Protein AF-A0A661P277-F1 (afdb_monomer)

Sequence (317 aa):
MKRLSHQRLVGAAVIGLVLGGLGLQNLLARQGYEMALAAGLLCPSVAALVTAGELGRRALGGLAMLRRALETGVALALVAYGVAFSHGLFAGFCDLRAGTVLFVLGPGVGTVLGSVWGTVAAELPPQLGMQRSRKRSAVSVLVAVGGPLGSILVNLALIYGSPVIFAYDPFAGYFSGALYDTVLTTEGMWSYRAASAATLLSCWVAAWHLERNGEGRLRFVSRRRPGVLACGALAAAASIGTVALGDRLGHWQTASSIAAELGGETIVGSCQVRHDRRIPQEDVRRFAADCAAHVATIRQWLGRGSDEPVMVYLFHN

pLDDT: mean 92.05, std 8.06, range [49.44, 98.62]

Mean predicted aligned error: 5.31 Å

Solvent-accessible surface area (backbone atoms only — not comparable to full-atom values): 16198 Å² total; per-residue (Å²): 133,84,80,77,53,70,50,57,52,52,42,43,48,50,47,46,52,51,55,50,56,48,30,69,38,80,80,31,14,29,36,36,69,60,36,25,36,54,41,6,69,45,43,10,31,45,26,2,42,34,30,17,60,57,46,62,75,50,98,60,37,31,46,61,45,48,54,51,14,46,56,48,4,50,53,47,25,51,48,49,48,51,48,45,50,51,30,15,71,76,65,40,60,90,44,62,66,61,26,48,51,49,26,46,66,12,18,30,49,1,8,27,50,21,4,48,47,1,53,52,18,35,47,50,38,58,72,72,69,46,60,101,44,73,66,36,56,52,52,26,48,51,47,14,38,44,53,48,52,45,53,51,52,51,52,48,50,44,40,77,72,38,82,23,60,41,39,64,41,82,27,34,16,70,45,68,51,42,94,78,68,84,81,83,76,65,70,47,53,53,61,55,46,52,29,52,49,23,42,50,48,18,51,47,42,53,21,66,28,26,39,56,48,96,87,72,43,80,40,84,49,88,81,88,52,66,70,54,55,51,52,20,49,51,22,40,50,49,26,53,48,48,64,77,42,13,59,85,64,58,43,33,60,40,61,64,58,50,43,59,70,26,66,29,77,50,76,30,91,51,18,37,33,32,23,32,72,87,56,57,69,67,58,54,50,51,51,25,46,52,48,24,50,50,52,51,53,51,31,64,72,64,76,63,67,76,90,71,61,47,78,43,83,47,79,82,131

Foldseek 3Di:
DPDDDPLLVVLLCVLLVVLLVVLVPLVQLELDDVSLLVLLLPQLLSLLLSLLVVVLVDLDALLVSLVVLQVSLQSSLVSNVVNSVVSCVVNPYPDPVNSVLQNCLFQSQLSSVLSNQSSCLNAVCVVVVHDPDPVSSVSSSCSSNCVSVVQVVVQVCQLVVFVKQWAATSRSGIDGSDPPDPDDDCPLSVLLVLLSVLVSLLSNLQSVQWGADPSSHTDGHDPVDVVSVVSSVVSVCSNVVCVVCVCVSVNIHGPVSLLVQLVDWDADQLAIERGRPPDPPVVVVVVNPVVNVVLVVVCVVVVHDDSHRDYHYYYDD

Nearest PDB structures (foldseek):
  5z62-assembly1_C  TM=2.962E-01  e=4.138E+00  Homo sapiens

Secondary structure (DSSP, 8-state):
-PPPPHHHHHHHHHHHHHHHHHTTSTTTSSSSHHHHHHHHHHHHHHHHHHHHHHHTTS---HHHHHHHHHHHHHHHHHHHHHHHHHHHHHH--S-HHHHHHHHIIIIIHHHHHHHHHHHHHHHHHHHTT--SSHHHHHHHHHHHHHHHHHHHHHHHHHHHHS--SEEEETTTEEEESSTT------HHHHHHHHHHHHHHHHHHHHHHTEEE-TTS-EEE---S-HHHHHHHHHHHHHHHHHHHTTTTTTSS--HHHHHHHHEEEEEETTEEEEEETTS-HHHHHHHHHHHHHHHHHHHHHHS---SSPEEEEE---

Radius of gyration: 23.61 Å; Cα contacts (8 Å, |Δi|>4): 495; chains: 1; bounding box: 55×44×71 Å

Structure (mmCIF, N/CA/C/O backbone):
data_AF-A0A661P277-F1
#
_entry.id   AF-A0A661P277-F1
#
loop_
_atom_site.group_PDB
_atom_site.id
_atom_site.type_symbol
_atom_site.label_atom_id
_atom_site.label_alt_id
_atom_site.label_comp_id
_atom_site.label_asym_id
_atom_site.label_entity_id
_atom_site.label_seq_id
_atom_site.pdbx_PDB_ins_code
_atom_site.Cartn_x
_atom_site.Cartn_y
_atom_site.Cartn_z
_atom_site.occupancy
_atom_site.B_iso_or_equiv
_atom_site.auth_seq_id
_atom_site.auth_comp_id
_atom_site.auth_asym_id
_atom_site.auth_atom_id
_atom_site.pdbx_PDB_model_num
ATOM 1 N N . MET A 1 1 ? -22.108 -19.357 15.588 1.00 49.44 1 MET A N 1
ATOM 2 C CA . MET A 1 1 ? -21.570 -18.404 14.584 1.00 49.44 1 MET A CA 1
ATOM 3 C C . MET A 1 1 ? -21.888 -16.974 15.025 1.00 49.44 1 MET A C 1
ATOM 5 O O . MET A 1 1 ? -23.058 -16.666 15.212 1.00 49.44 1 MET A O 1
ATOM 9 N N . LYS A 1 2 ? -20.893 -16.105 15.269 1.00 69.38 2 LYS A N 1
ATOM 10 C CA . LYS A 1 2 ? -21.149 -14.684 15.599 1.00 69.38 2 LYS A CA 1
ATOM 11 C C . LYS A 1 2 ? -21.659 -13.970 14.340 1.00 69.38 2 LYS A C 1
ATOM 13 O O . LYS A 1 2 ? -20.999 -14.057 13.310 1.00 69.38 2 LYS A O 1
ATOM 18 N N . ARG A 1 3 ? -22.806 -13.276 14.407 1.00 75.44 3 ARG A N 1
ATOM 19 C CA . ARG A 1 3 ? -23.331 -12.491 13.271 1.00 75.44 3 ARG A CA 1
ATOM 20 C C . ARG A 1 3 ? -22.276 -11.478 12.807 1.00 75.44 3 ARG A C 1
ATOM 22 O O . ARG A 1 3 ? -21.731 -10.733 13.626 1.00 75.44 3 ARG A O 1
ATOM 29 N N . LEU A 1 4 ? -21.993 -11.460 11.504 1.00 79.62 4 LEU A N 1
ATOM 30 C CA . LEU A 1 4 ? -21.179 -10.422 10.869 1.00 79.62 4 LEU A CA 1
ATOM 31 C C . LEU A 1 4 ? -21.798 -9.048 11.160 1.00 79.62 4 LEU A C 1
ATOM 33 O O . LEU A 1 4 ? -23.021 -8.897 11.165 1.00 79.62 4 LEU A O 1
ATOM 37 N N . SER A 1 5 ? -20.961 -8.043 11.435 1.00 89.69 5 SER A N 1
ATOM 38 C CA . SER A 1 5 ? -21.462 -6.678 11.595 1.00 89.69 5 SER A CA 1
ATOM 39 C C . SER A 1 5 ? -22.048 -6.210 10.261 1.00 89.69 5 SER A C 1
ATOM 41 O O . SER A 1 5 ? -21.505 -6.509 9.199 1.00 89.69 5 SER A O 1
ATOM 43 N N . HIS A 1 6 ? -23.142 -5.446 10.307 1.00 93.75 6 HIS A N 1
ATOM 44 C CA . HIS A 1 6 ? -23.767 -4.894 9.101 1.00 93.75 6 HIS A CA 1
ATOM 45 C C . HIS A 1 6 ? -22.760 -4.120 8.227 1.00 93.75 6 HIS A C 1
ATOM 47 O O . HIS A 1 6 ? -22.781 -4.245 7.012 1.00 93.75 6 HIS A O 1
ATOM 53 N N . GLN A 1 7 ? -21.807 -3.407 8.842 1.00 93.88 7 GLN A N 1
ATOM 54 C CA . GLN A 1 7 ? -20.734 -2.699 8.129 1.00 93.88 7 GLN A CA 1
ATOM 55 C C . GLN A 1 7 ? -19.819 -3.645 7.337 1.00 93.88 7 GLN A C 1
ATOM 57 O O . GLN A 1 7 ? -19.487 -3.351 6.195 1.00 93.88 7 GLN A O 1
ATOM 62 N N . ARG A 1 8 ? -19.444 -4.801 7.905 1.00 95.62 8 ARG A N 1
ATOM 63 C CA . ARG A 1 8 ? -18.640 -5.809 7.195 1.00 95.62 8 ARG A CA 1
ATOM 64 C C . ARG A 1 8 ? -19.400 -6.425 6.030 1.00 95.62 8 ARG A C 1
ATOM 66 O O . ARG A 1 8 ? -18.797 -6.648 4.992 1.00 95.62 8 ARG A O 1
ATOM 73 N N . LEU A 1 9 ? -20.702 -6.670 6.193 1.00 96.62 9 LEU A N 1
ATOM 74 C CA . LEU A 1 9 ? -21.549 -7.168 5.106 1.00 96.62 9 LEU A CA 1
ATOM 75 C C . LEU A 1 9 ? -21.632 -6.158 3.960 1.00 96.62 9 LEU A C 1
ATOM 77 O O . LEU A 1 9 ? -21.440 -6.540 2.814 1.00 96.62 9 LEU A O 1
ATOM 81 N N . VAL A 1 10 ? -21.844 -4.875 4.270 1.00 97.00 10 VAL A N 1
ATOM 82 C CA . VAL A 1 10 ? -21.845 -3.803 3.263 1.00 97.00 10 VAL A CA 1
ATOM 83 C C . VAL A 1 10 ? -20.486 -3.711 2.566 1.00 97.00 10 VAL A C 1
ATOM 85 O O . VAL A 1 10 ? -20.439 -3.700 1.344 1.00 97.00 10 VAL A O 1
ATOM 88 N N . GLY A 1 11 ? -19.379 -3.713 3.315 1.00 97.62 11 GLY A N 1
ATOM 89 C CA . GLY A 1 11 ? -18.034 -3.691 2.734 1.00 97.62 11 GLY A CA 1
ATOM 90 C C . GLY A 1 11 ? -17.743 -4.891 1.832 1.00 97.62 11 GLY A C 1
ATOM 91 O O . GLY A 1 11 ? -17.247 -4.717 0.724 1.00 97.62 11 GLY A O 1
ATOM 92 N N . ALA A 1 12 ? -18.097 -6.099 2.278 1.00 98.19 12 ALA A N 1
ATOM 93 C CA . ALA A 1 12 ? -17.953 -7.320 1.492 1.00 98.19 12 ALA A CA 1
ATOM 94 C C . ALA A 1 12 ? -18.814 -7.287 0.222 1.00 98.19 12 ALA A C 1
ATOM 96 O O . ALA A 1 12 ? -18.340 -7.689 -0.834 1.00 98.19 12 ALA A O 1
ATOM 97 N N . ALA A 1 13 ? -20.042 -6.765 0.306 1.00 98.06 13 ALA A N 1
ATOM 98 C CA . ALA A 1 13 ? -20.913 -6.588 -0.851 1.00 98.06 13 ALA A CA 1
ATOM 99 C C . ALA A 1 13 ? -20.338 -5.571 -1.847 1.00 98.06 13 ALA A C 1
ATOM 101 O O . ALA A 1 13 ? -20.318 -5.850 -3.038 1.00 98.06 13 ALA A O 1
ATOM 102 N N . VAL A 1 14 ? -19.816 -4.430 -1.379 1.00 98.25 14 VAL A N 1
ATOM 103 C CA . VAL A 1 14 ? -19.166 -3.431 -2.248 1.00 98.25 14 VAL A CA 1
ATOM 104 C C . VAL A 1 14 ? -17.954 -4.033 -2.956 1.00 98.25 14 VAL A C 1
ATOM 106 O O . VAL A 1 14 ? -17.860 -3.934 -4.174 1.00 98.25 14 VAL A O 1
ATOM 109 N N . ILE A 1 15 ? -17.060 -4.700 -2.219 1.00 98.44 15 ILE A N 1
ATOM 110 C CA . ILE A 1 15 ? -15.892 -5.375 -2.805 1.00 98.44 15 ILE A CA 1
ATOM 111 C C . ILE A 1 15 ? -16.340 -6.433 -3.816 1.00 98.44 15 ILE A C 1
ATOM 113 O O . ILE A 1 15 ? -15.848 -6.445 -4.939 1.00 98.44 15 ILE A O 1
ATOM 117 N N . GLY A 1 16 ? -17.295 -7.288 -3.443 1.00 98.19 16 GLY A N 1
ATOM 118 C CA . GLY A 1 16 ? -17.787 -8.364 -4.298 1.00 98.19 16 GLY A CA 1
ATOM 119 C C . GLY A 1 16 ? -18.451 -7.869 -5.578 1.00 98.19 16 GLY A C 1
ATOM 120 O O . GLY A 1 16 ? -18.166 -8.399 -6.644 1.00 98.19 16 GLY A O 1
ATOM 121 N N . LEU A 1 17 ? -19.287 -6.833 -5.498 1.00 98.12 17 LEU A N 1
ATOM 122 C CA . LEU A 1 17 ? -19.969 -6.267 -6.663 1.00 98.12 17 LEU A CA 1
ATOM 123 C C . LEU A 1 17 ? -19.003 -5.525 -7.588 1.00 98.12 17 LEU A C 1
ATOM 125 O O . LEU A 1 17 ? -19.074 -5.703 -8.799 1.00 98.12 17 LEU A O 1
ATOM 129 N N . VAL A 1 18 ? -18.098 -4.709 -7.037 1.00 98.06 18 VAL A N 1
ATOM 130 C CA . VAL A 1 18 ? -17.166 -3.923 -7.856 1.00 98.06 18 VAL A CA 1
ATOM 131 C C . VAL A 1 18 ? -16.107 -4.823 -8.482 1.00 98.06 18 VAL A C 1
ATOM 133 O O . VAL A 1 18 ? -15.946 -4.788 -9.697 1.00 98.06 18 VAL A O 1
ATOM 136 N N . LEU A 1 19 ? -15.419 -5.666 -7.701 1.00 97.69 19 LEU A N 1
ATOM 137 C CA . LEU A 1 19 ? -14.428 -6.593 -8.263 1.00 97.69 19 LEU A CA 1
ATOM 138 C C . LEU A 1 19 ? -15.084 -7.652 -9.148 1.00 97.69 19 LEU A C 1
ATOM 140 O O . LEU A 1 19 ? -14.521 -8.001 -10.178 1.00 97.69 19 LEU A O 1
ATOM 144 N N . GLY A 1 20 ? -16.284 -8.113 -8.787 1.00 97.25 20 GLY A N 1
ATOM 145 C CA . GLY A 1 20 ? -17.060 -9.038 -9.608 1.00 97.25 20 GLY A CA 1
ATOM 146 C C . GLY A 1 20 ? -17.424 -8.441 -10.967 1.00 97.25 20 GLY A C 1
ATOM 147 O O . GLY A 1 20 ? -17.237 -9.074 -12.000 1.00 97.25 20 GLY A O 1
ATOM 148 N N . GLY A 1 21 ? -17.891 -7.189 -10.977 1.00 97.44 21 GLY A N 1
ATOM 149 C CA . GLY A 1 21 ? -18.194 -6.455 -12.205 1.00 97.44 21 GLY A CA 1
ATOM 150 C C . GLY A 1 21 ? -16.950 -6.163 -13.044 1.00 97.44 21 GLY A C 1
ATOM 151 O O . GLY A 1 21 ? -16.980 -6.326 -14.261 1.00 97.44 21 GLY A O 1
ATOM 152 N N . LEU A 1 22 ? -15.839 -5.788 -12.404 1.00 96.25 22 LEU A N 1
ATOM 153 C CA . LEU A 1 22 ? -14.555 -5.597 -13.080 1.00 96.25 22 LEU A CA 1
ATOM 154 C C . LEU A 1 22 ? -14.045 -6.898 -13.706 1.00 96.25 22 LEU A C 1
ATOM 156 O O . LEU A 1 22 ? -13.601 -6.876 -14.848 1.00 96.25 22 LEU A O 1
ATOM 160 N N . GLY A 1 23 ? -14.192 -8.032 -13.021 1.00 94.75 23 GLY A N 1
ATOM 161 C CA . GLY A 1 23 ? -13.817 -9.353 -13.527 1.00 94.75 23 GLY A CA 1
ATOM 162 C C . GLY A 1 23 ? -14.644 -9.848 -14.723 1.00 94.75 23 GLY A C 1
ATOM 163 O O . GLY A 1 23 ? -14.330 -10.900 -15.272 1.00 94.75 23 GLY A O 1
ATOM 164 N N . LEU A 1 24 ? -15.684 -9.120 -15.152 1.00 95.25 24 LEU A N 1
ATOM 165 C CA . LEU A 1 24 ? -16.380 -9.380 -16.420 1.00 95.25 24 LEU A CA 1
ATOM 166 C C . LEU A 1 24 ? -15.621 -8.819 -17.633 1.00 95.25 24 LEU A C 1
ATOM 168 O O . LEU A 1 24 ? -15.887 -9.218 -18.764 1.00 95.25 24 LEU A O 1
ATOM 172 N N . GLN A 1 25 ? -14.684 -7.892 -17.421 1.00 95.44 25 GLN A N 1
ATOM 173 C CA . GLN A 1 25 ? -13.792 -7.404 -18.470 1.00 95.44 25 GLN A CA 1
ATOM 174 C C . GLN A 1 25 ? -12.718 -8.460 -18.736 1.00 95.44 25 GLN A C 1
ATOM 176 O O . GLN A 1 25 ? -12.032 -8.874 -17.806 1.00 95.44 25 GLN A O 1
ATOM 181 N N . ASN A 1 26 ? -12.504 -8.848 -19.996 1.00 90.38 26 ASN A N 1
ATOM 182 C CA . ASN A 1 26 ? -11.530 -9.891 -20.360 1.00 90.38 26 ASN A CA 1
ATOM 183 C C . ASN A 1 26 ? -10.123 -9.650 -19.782 1.00 90.38 26 ASN A C 1
ATOM 185 O O . ASN A 1 26 ? -9.446 -10.606 -19.412 1.00 90.38 26 ASN A O 1
ATOM 189 N N . LEU A 1 27 ? -9.710 -8.382 -19.672 1.00 88.94 27 LEU A N 1
ATOM 190 C CA . LEU A 1 27 ? -8.420 -7.990 -19.100 1.00 88.94 27 LEU A CA 1
ATOM 191 C C . LEU A 1 27 ? -8.316 -8.289 -17.591 1.00 88.94 27 LEU A C 1
ATOM 193 O O . LEU A 1 27 ? -7.256 -8.663 -17.110 1.00 88.94 27 LEU A O 1
ATOM 197 N N . LEU A 1 28 ? -9.416 -8.145 -16.848 1.00 92.00 28 LEU A N 1
ATOM 198 C CA . LEU A 1 28 ? -9.476 -8.307 -15.388 1.00 92.00 28 LEU A CA 1
ATOM 199 C C . LEU A 1 28 ? -10.075 -9.654 -14.960 1.00 92.00 28 LEU A C 1
ATOM 201 O O . LEU A 1 28 ? -10.064 -9.991 -13.778 1.00 92.00 28 LEU A O 1
ATOM 205 N N . ALA A 1 29 ? -10.609 -10.425 -15.910 1.00 89.94 29 ALA A N 1
ATOM 206 C CA . ALA A 1 29 ? -11.216 -11.726 -15.664 1.00 89.94 29 ALA A CA 1
ATOM 207 C C . ALA A 1 29 ? -10.194 -12.763 -15.183 1.00 89.94 29 ALA A C 1
ATOM 209 O O . ALA A 1 29 ? -10.542 -13.698 -14.466 1.00 89.94 29 ALA A O 1
ATOM 210 N N . ARG A 1 30 ? -8.924 -12.606 -15.563 1.00 91.38 30 ARG A N 1
ATOM 211 C CA . ARG A 1 30 ? -7.850 -13.509 -15.146 1.00 91.38 30 ARG A CA 1
ATOM 212 C C . ARG A 1 30 ? -7.215 -13.010 -13.855 1.00 91.38 30 ARG A C 1
ATOM 214 O O . ARG A 1 30 ? -7.016 -11.813 -13.658 1.00 91.38 30 ARG A O 1
ATOM 221 N N . GLN A 1 31 ? -6.850 -13.943 -12.980 1.00 90.62 31 GLN A N 1
ATOM 222 C CA . GLN A 1 31 ? -6.076 -13.612 -11.788 1.00 90.62 31 GLN A CA 1
ATOM 223 C C . GLN A 1 31 ? -4.642 -13.256 -12.208 1.00 90.62 31 GLN A C 1
ATOM 225 O O . GLN A 1 31 ? -3.815 -14.136 -12.443 1.00 90.62 31 GLN A O 1
ATOM 230 N N . GLY A 1 32 ? -4.380 -11.958 -12.324 1.00 91.19 32 GLY A N 1
ATOM 231 C CA . GLY A 1 32 ? -3.108 -11.390 -12.759 1.00 91.19 32 GLY A CA 1
ATOM 232 C C . GLY A 1 32 ? -2.807 -10.061 -12.072 1.00 91.19 32 GLY A C 1
ATOM 233 O O . GLY A 1 32 ? -3.369 -9.742 -11.018 1.00 91.19 32 GLY A O 1
ATOM 234 N N . TYR A 1 33 ? -1.910 -9.289 -12.679 1.00 91.31 33 TYR A N 1
ATOM 235 C CA . TYR A 1 33 ? -1.481 -7.992 -12.163 1.00 91.31 33 TYR A CA 1
ATOM 236 C C . TYR A 1 33 ? -2.632 -6.994 -12.073 1.00 91.31 33 TYR A C 1
ATOM 238 O O . TYR A 1 33 ? -2.820 -6.333 -11.056 1.00 91.31 33 TYR A O 1
ATOM 246 N N . GLU A 1 34 ? -3.451 -6.950 -13.110 1.00 92.50 34 GLU A N 1
ATOM 247 C CA . GLU A 1 34 ? -4.510 -5.979 -13.317 1.00 92.50 34 GLU A CA 1
ATOM 248 C C . GLU A 1 34 ? -5.604 -6.129 -12.255 1.00 92.50 34 GLU A C 1
ATOM 250 O O . GLU A 1 34 ? -6.031 -5.146 -11.648 1.00 92.50 34 GLU A O 1
ATOM 255 N N . MET A 1 35 ? -6.008 -7.369 -11.958 1.00 95.19 35 MET A N 1
ATOM 256 C CA . MET A 1 35 ? -6.976 -7.652 -10.895 1.00 95.19 35 MET A CA 1
ATOM 257 C C . MET A 1 35 ? -6.389 -7.371 -9.503 1.00 95.19 35 MET A C 1
ATOM 259 O O . MET A 1 35 ? -7.086 -6.836 -8.639 1.00 95.19 35 MET A O 1
ATOM 263 N N . ALA A 1 36 ? -5.109 -7.689 -9.272 1.00 95.12 36 ALA A N 1
ATOM 264 C CA . ALA A 1 36 ? -4.441 -7.368 -8.011 1.00 95.12 36 ALA A CA 1
ATOM 265 C C . ALA A 1 36 ? -4.336 -5.848 -7.795 1.00 95.12 36 ALA A C 1
ATOM 267 O O . ALA A 1 36 ? -4.622 -5.367 -6.698 1.00 95.12 36 ALA A O 1
ATOM 268 N N . LEU A 1 37 ? -4.010 -5.089 -8.845 1.00 94.56 37 LEU A N 1
ATOM 269 C CA . LEU A 1 37 ? -3.970 -3.631 -8.830 1.00 94.56 37 LEU A CA 1
ATOM 270 C C . LEU A 1 37 ? -5.363 -3.043 -8.583 1.00 94.56 37 LEU A C 1
ATOM 272 O O . LEU A 1 37 ? -5.529 -2.226 -7.680 1.00 94.56 37 LEU A O 1
ATOM 276 N N . ALA A 1 38 ? -6.386 -3.493 -9.315 1.00 96.12 38 ALA A N 1
ATOM 277 C CA . ALA A 1 38 ? -7.763 -3.040 -9.124 1.00 96.12 38 ALA A CA 1
ATOM 278 C C . ALA A 1 38 ? -8.254 -3.292 -7.687 1.00 96.12 38 ALA A C 1
ATOM 280 O O . ALA A 1 38 ? -8.815 -2.401 -7.040 1.00 96.12 38 ALA A O 1
ATOM 281 N N . ALA A 1 39 ? -7.979 -4.483 -7.148 1.00 97.44 39 ALA A N 1
ATOM 282 C CA . ALA A 1 39 ? -8.254 -4.797 -5.753 1.00 97.44 39 ALA A CA 1
ATOM 283 C C . ALA A 1 39 ? -7.447 -3.910 -4.793 1.00 97.44 39 ALA A C 1
ATOM 285 O O . ALA A 1 39 ? -7.990 -3.490 -3.771 1.00 97.44 39 ALA A O 1
ATOM 286 N N . GLY A 1 40 ? -6.195 -3.587 -5.121 1.00 96.50 40 GLY A N 1
ATOM 287 C CA . GLY A 1 40 ? -5.316 -2.736 -4.319 1.00 96.50 40 GLY A CA 1
ATOM 288 C C . GLY A 1 40 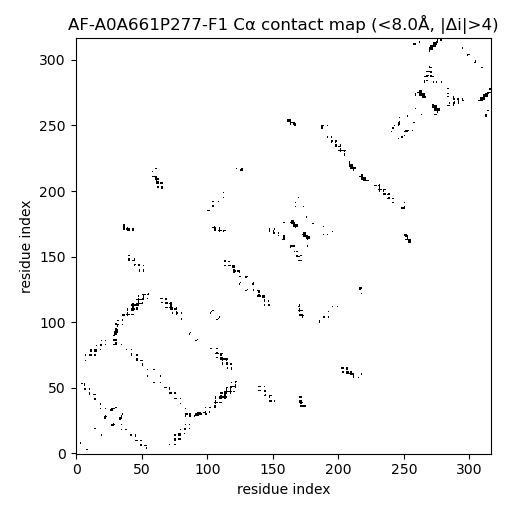? -5.786 -1.285 -4.252 1.00 96.50 40 GLY A C 1
ATOM 289 O O . GLY A 1 40 ? -5.689 -0.653 -3.205 1.00 96.50 40 GLY A O 1
ATOM 290 N N . LEU A 1 41 ? -6.371 -0.768 -5.331 1.00 96.50 41 LEU A N 1
ATOM 291 C CA . LEU A 1 41 ? -6.942 0.581 -5.375 1.00 96.50 41 LEU A CA 1
ATOM 292 C C . LEU A 1 41 ? -8.261 0.680 -4.585 1.00 96.50 41 LEU A C 1
ATOM 294 O O . LEU A 1 41 ? -8.563 1.712 -3.982 1.00 96.50 41 LEU A O 1
ATOM 298 N N . LEU A 1 42 ? -9.051 -0.398 -4.568 1.00 97.81 42 LEU A N 1
ATOM 299 C CA . LEU A 1 42 ? -10.387 -0.413 -3.969 1.00 97.81 42 LEU A CA 1
ATOM 300 C C . LEU A 1 42 ? -10.397 -0.853 -2.496 1.00 97.81 42 LEU A C 1
ATOM 302 O O . LEU A 1 42 ? -10.940 -0.165 -1.625 1.00 97.81 42 LEU A O 1
ATOM 306 N N . CYS A 1 43 ? -9.863 -2.042 -2.214 1.00 98.31 43 CYS A N 1
ATOM 307 C CA . CYS A 1 43 ? -10.112 -2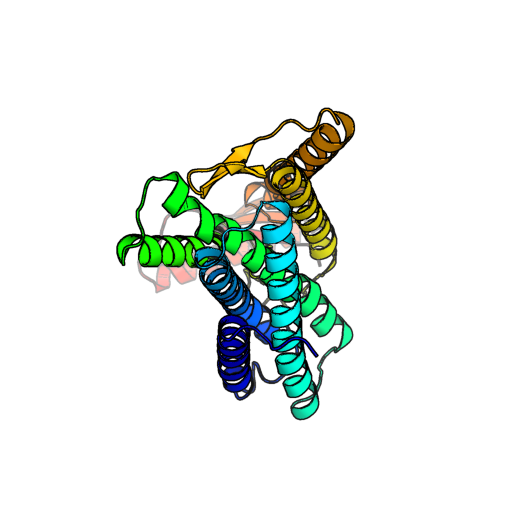.766 -0.967 1.00 98.31 43 CYS A CA 1
ATOM 308 C C . CYS A 1 43 ? -9.573 -2.056 0.286 1.00 98.31 43 CYS A C 1
ATOM 310 O O . CYS A 1 43 ? -10.302 -2.024 1.283 1.00 98.31 43 CYS A O 1
ATOM 312 N N . PRO A 1 44 ? -8.376 -1.435 0.281 1.00 98.56 44 PRO A N 1
ATOM 313 C CA . PRO A 1 44 ? -7.871 -0.703 1.441 1.00 98.56 44 PRO A CA 1
ATOM 314 C C . PRO A 1 44 ? -8.774 0.458 1.863 1.00 98.56 44 PRO A C 1
ATOM 316 O O . PRO A 1 44 ? -9.057 0.609 3.053 1.00 98.56 44 PRO A O 1
ATOM 319 N N . SER A 1 45 ? -9.296 1.224 0.900 1.00 98.44 45 SER A N 1
ATOM 320 C CA . SER A 1 45 ? -10.222 2.337 1.144 1.00 98.44 45 SER A CA 1
ATOM 321 C C . SER A 1 45 ? -11.545 1.848 1.737 1.00 98.44 45 SER A C 1
ATOM 323 O O . SER A 1 45 ? -12.032 2.395 2.730 1.00 98.44 45 SER A O 1
ATOM 325 N N . VAL A 1 46 ? -12.107 0.764 1.186 1.00 98.44 46 VAL A N 1
ATOM 326 C CA . VAL A 1 46 ? -13.326 0.143 1.731 1.00 98.44 46 VAL A CA 1
ATOM 327 C C . VAL A 1 46 ? -13.080 -0.385 3.147 1.00 98.44 46 VAL A C 1
ATOM 329 O O . VAL A 1 46 ? -13.885 -0.139 4.045 1.00 98.44 46 VAL A O 1
ATOM 332 N N . ALA A 1 47 ? -11.957 -1.062 3.391 1.00 98.56 47 ALA A N 1
ATOM 333 C CA . ALA A 1 47 ? -11.617 -1.593 4.707 1.00 98.56 47 ALA A CA 1
ATOM 334 C C . ALA A 1 47 ? -11.396 -0.493 5.755 1.00 98.56 47 ALA A C 1
ATOM 336 O O . ALA A 1 47 ? -11.839 -0.647 6.902 1.00 98.56 47 ALA A O 1
ATOM 337 N N . ALA A 1 48 ? -10.780 0.627 5.364 1.00 98.50 48 ALA A N 1
ATOM 338 C CA . ALA A 1 48 ? -10.633 1.807 6.207 1.00 98.50 48 ALA A CA 1
ATOM 339 C C . ALA A 1 48 ? -12.000 2.389 6.591 1.00 98.50 48 ALA A C 1
ATOM 341 O O . ALA A 1 48 ? -12.261 2.608 7.775 1.00 98.50 48 ALA A O 1
ATOM 342 N N . LEU A 1 49 ? -12.907 2.560 5.622 1.00 98.12 49 LEU A N 1
ATOM 343 C CA . LEU A 1 49 ? -14.265 3.071 5.845 1.00 98.12 49 LEU A CA 1
ATOM 344 C C . LEU A 1 49 ? -15.101 2.158 6.749 1.00 98.12 49 LEU A C 1
ATOM 346 O O . LEU A 1 49 ? -15.715 2.628 7.709 1.00 98.12 49 LEU A O 1
ATOM 350 N N . VAL A 1 50 ? -15.101 0.850 6.476 1.00 98.00 50 VAL A N 1
ATOM 351 C CA . VAL A 1 50 ? -15.824 -0.150 7.277 1.00 98.00 50 VAL A CA 1
ATOM 352 C C . VAL A 1 50 ? -15.312 -0.149 8.713 1.00 98.00 50 VAL A C 1
ATOM 354 O O . VAL A 1 50 ? -16.106 -0.161 9.658 1.00 98.00 50 VAL A O 1
ATOM 357 N N . THR A 1 51 ? -13.991 -0.100 8.893 1.00 98.12 51 THR A N 1
ATOM 358 C CA . THR A 1 51 ? -13.381 -0.079 10.224 1.00 98.12 51 THR A CA 1
ATOM 359 C C . THR A 1 51 ? -13.684 1.227 10.953 1.00 98.12 51 THR A C 1
ATOM 361 O O . THR A 1 51 ? -14.110 1.185 12.108 1.00 98.12 51 THR A O 1
ATOM 364 N N . ALA A 1 52 ? -13.577 2.374 10.277 1.00 97.12 52 ALA A N 1
ATOM 365 C CA . ALA A 1 52 ? -13.913 3.675 10.846 1.00 97.12 52 ALA A CA 1
ATOM 366 C C . ALA A 1 52 ? -15.386 3.749 11.286 1.00 97.12 52 ALA A C 1
ATOM 368 O O . ALA A 1 52 ? -15.694 4.183 12.399 1.00 97.12 52 ALA A O 1
ATOM 369 N N . GLY A 1 53 ? -16.304 3.255 10.450 1.00 95.44 53 GLY A N 1
ATOM 370 C CA . GLY A 1 53 ? -17.736 3.204 10.744 1.00 95.44 53 GLY A CA 1
ATOM 371 C C . GLY A 1 53 ? -18.096 2.236 11.875 1.00 95.44 53 GLY A C 1
ATOM 372 O O . GLY A 1 53 ? -18.976 2.532 12.689 1.00 95.44 53 GLY A O 1
ATOM 373 N N . GLU A 1 54 ? -17.417 1.088 11.961 1.00 95.00 54 GLU A N 1
ATOM 374 C CA . GLU A 1 54 ? -17.630 0.115 13.033 1.00 95.00 54 GLU A CA 1
ATOM 375 C C . GLU A 1 54 ? -17.098 0.616 14.384 1.00 95.00 54 GLU A C 1
ATOM 377 O O . GLU A 1 54 ? -17.788 0.498 15.403 1.00 95.00 54 GLU A O 1
ATOM 382 N N . LEU A 1 55 ? -15.895 1.195 14.399 1.00 94.38 55 LEU A N 1
ATOM 383 C CA . LEU A 1 55 ? -15.248 1.680 15.618 1.00 94.38 55 LEU A CA 1
ATOM 384 C C . LEU A 1 55 ? -15.835 3.008 16.098 1.00 94.38 55 LEU A C 1
ATOM 386 O O . LEU A 1 55 ? -16.011 3.187 17.299 1.00 94.38 55 LEU A O 1
ATOM 390 N N . GLY A 1 56 ? -16.274 3.891 15.196 1.00 89.44 56 GLY A N 1
ATOM 391 C CA . GLY A 1 56 ? -16.919 5.158 15.561 1.00 89.44 56 GLY A CA 1
ATOM 392 C C . GLY A 1 56 ? -18.197 5.001 16.402 1.00 89.44 56 GLY A C 1
ATOM 393 O O . GLY A 1 56 ? -18.626 5.950 17.065 1.00 89.44 56 GLY A O 1
ATOM 394 N N . ARG A 1 57 ? -18.793 3.799 16.414 1.00 86.56 57 ARG A N 1
ATOM 395 C CA . ARG A 1 57 ? -19.993 3.450 17.195 1.00 86.56 57 ARG A CA 1
ATOM 396 C C . ARG A 1 57 ? -19.692 2.751 18.522 1.00 86.56 57 ARG A C 1
ATOM 398 O O . ARG A 1 57 ? -20.624 2.539 19.295 1.00 86.56 57 ARG A O 1
ATOM 405 N N . ARG A 1 58 ? -18.440 2.375 18.800 1.00 86.25 58 ARG A N 1
ATOM 406 C CA . ARG A 1 58 ? -18.071 1.566 19.971 1.00 86.25 58 ARG A CA 1
ATOM 407 C C . ARG A 1 58 ? -17.008 2.260 20.815 1.00 86.25 58 ARG A C 1
ATOM 409 O O . ARG A 1 58 ? -16.017 2.755 20.298 1.00 86.25 58 ARG A O 1
ATOM 416 N N . ALA A 1 59 ? -17.182 2.229 22.130 1.00 86.81 59 ALA A N 1
ATOM 417 C CA . ALA A 1 59 ? -16.155 2.657 23.071 1.00 86.81 59 ALA A CA 1
ATOM 418 C C . ALA A 1 59 ? -15.215 1.477 23.359 1.00 86.81 59 ALA A C 1
ATOM 420 O O . ALA A 1 59 ? -15.431 0.713 24.295 1.00 86.81 59 ALA A O 1
ATOM 421 N N . LEU A 1 60 ? -14.207 1.288 22.509 1.00 91.81 60 LEU A N 1
ATOM 422 C CA . LEU A 1 60 ? -13.180 0.260 22.692 1.00 91.81 60 LEU A CA 1
ATOM 423 C C . LEU A 1 60 ? -11.860 0.900 23.152 1.00 91.81 60 LEU A C 1
ATOM 425 O O . LEU A 1 60 ? -11.590 2.067 22.852 1.00 91.81 60 LEU A O 1
ATOM 429 N N . GLY A 1 61 ? -11.056 0.138 23.899 1.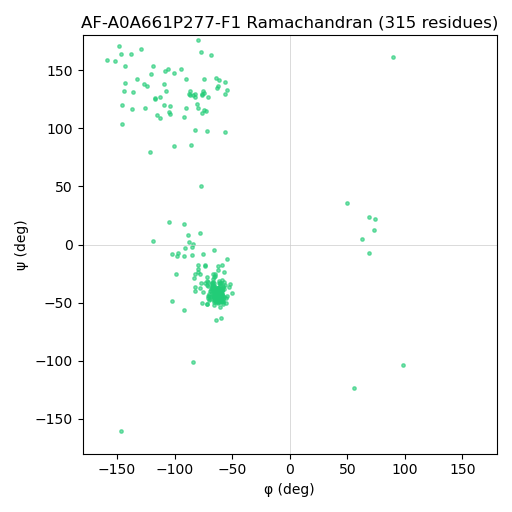00 93.88 61 GLY A N 1
ATOM 430 C CA . GLY A 1 61 ? -9.653 0.472 24.174 1.00 93.88 61 GLY A CA 1
ATOM 431 C C . GLY A 1 61 ? -8.757 0.170 22.967 1.00 93.88 61 GLY A C 1
ATOM 432 O O . GLY A 1 61 ? -9.175 -0.560 22.065 1.00 93.88 61 GLY A O 1
ATOM 433 N N . GLY A 1 62 ? -7.524 0.688 22.961 1.00 94.81 62 GLY A N 1
ATOM 434 C CA . GLY A 1 62 ? -6.644 0.655 21.786 1.00 94.81 62 GLY A CA 1
ATOM 435 C C . GLY A 1 62 ? -6.412 -0.750 21.230 1.00 94.81 62 GLY A C 1
ATOM 436 O O . GLY A 1 62 ? -6.658 -1.006 20.053 1.00 94.81 62 GLY A O 1
ATOM 437 N N . LEU A 1 63 ? -6.032 -1.706 22.082 1.00 95.94 63 LEU A N 1
ATOM 438 C CA . LEU A 1 63 ? -5.763 -3.080 21.643 1.00 95.94 63 LEU A CA 1
ATOM 439 C C . LEU A 1 63 ? -7.006 -3.784 21.068 1.00 95.94 63 LEU A C 1
ATOM 441 O O . LEU A 1 63 ? -6.923 -4.501 20.071 1.00 95.94 63 LEU A O 1
ATOM 445 N N . ALA A 1 64 ? -8.176 -3.561 21.673 1.00 96.31 64 ALA A N 1
ATOM 446 C CA . ALA A 1 64 ? -9.434 -4.127 21.190 1.00 96.31 64 ALA A CA 1
ATOM 447 C C . ALA A 1 64 ? -9.843 -3.525 19.837 1.00 96.31 64 ALA A C 1
ATOM 449 O O . ALA A 1 64 ? -10.360 -4.242 18.978 1.00 96.31 64 ALA A O 1
ATOM 450 N N . MET A 1 65 ? -9.581 -2.230 19.630 1.00 96.44 65 MET A N 1
ATOM 451 C CA . MET A 1 65 ? -9.774 -1.569 18.341 1.00 96.44 65 MET A CA 1
ATOM 452 C C . MET A 1 65 ? -8.876 -2.164 17.262 1.00 96.44 65 MET A C 1
ATOM 454 O O . MET A 1 65 ? -9.379 -2.542 16.206 1.00 96.44 65 MET A O 1
ATOM 458 N N . LEU A 1 66 ? -7.574 -2.295 17.536 1.00 97.50 66 LEU A N 1
ATOM 459 C CA . LEU A 1 66 ? -6.624 -2.821 16.561 1.00 97.50 66 LEU A CA 1
ATOM 460 C C . LEU A 1 66 ? -6.932 -4.273 16.197 1.00 97.50 66 LEU A C 1
ATOM 462 O O . LEU A 1 66 ? -6.996 -4.608 15.018 1.00 97.50 66 LEU A O 1
ATOM 466 N N . ARG A 1 67 ? -7.211 -5.131 17.186 1.00 97.81 67 ARG A N 1
ATOM 467 C CA . ARG A 1 67 ? -7.656 -6.507 16.925 1.00 97.81 67 ARG A CA 1
ATOM 468 C C . ARG A 1 67 ? -8.885 -6.522 16.019 1.00 97.81 67 ARG A C 1
ATOM 470 O O . ARG A 1 67 ? -8.956 -7.315 15.084 1.00 97.81 67 ARG A O 1
ATOM 477 N N . ARG A 1 68 ? -9.857 -5.644 16.284 1.00 97.12 68 ARG A N 1
ATOM 478 C CA . ARG A 1 68 ? -11.077 -5.578 15.482 1.00 97.12 68 ARG A CA 1
ATOM 479 C C . ARG A 1 68 ? -10.810 -5.105 14.055 1.00 97.12 68 ARG A C 1
ATOM 481 O O . ARG A 1 68 ? -11.444 -5.630 13.141 1.00 97.12 68 ARG A O 1
ATOM 488 N N . ALA A 1 69 ? -9.894 -4.155 13.883 1.00 97.94 69 ALA A N 1
ATOM 489 C CA . ALA A 1 69 ? -9.422 -3.702 12.584 1.00 97.94 69 ALA A CA 1
ATOM 490 C C . ALA A 1 69 ? -8.784 -4.856 11.807 1.00 97.94 69 ALA A C 1
ATOM 492 O O . ALA A 1 69 ? -9.284 -5.189 10.742 1.00 97.94 69 ALA A O 1
ATOM 493 N N . LEU A 1 70 ? -7.810 -5.560 12.396 1.00 98.12 70 LEU A N 1
ATOM 494 C CA . LEU A 1 70 ? -7.161 -6.725 11.781 1.00 98.12 70 LEU A CA 1
ATOM 495 C C . LEU A 1 70 ? -8.175 -7.803 11.369 1.00 98.12 70 LEU A C 1
ATOM 497 O O . LEU A 1 70 ? -8.140 -8.280 10.240 1.00 98.12 70 LEU A O 1
ATOM 501 N N . GLU A 1 71 ? -9.132 -8.141 12.242 1.00 97.75 71 GLU A N 1
ATOM 502 C CA . GLU A 1 71 ? -10.218 -9.075 11.908 1.00 97.75 71 GLU A CA 1
ATOM 503 C C . GLU A 1 71 ? -11.062 -8.593 10.714 1.00 97.75 71 GLU A C 1
ATOM 505 O O . GLU A 1 71 ? -11.509 -9.406 9.909 1.00 97.75 71 GLU A O 1
ATOM 510 N N . THR A 1 72 ? -11.336 -7.286 10.618 1.00 97.81 72 THR A N 1
ATOM 511 C CA . THR A 1 72 ? -12.081 -6.698 9.495 1.00 97.81 72 THR A CA 1
ATOM 512 C C . THR A 1 72 ? -11.249 -6.736 8.216 1.00 97.81 72 THR A C 1
ATOM 514 O O . THR A 1 72 ? -11.755 -7.183 7.192 1.00 97.81 72 THR A O 1
ATOM 517 N N . GLY A 1 73 ? -9.987 -6.309 8.277 1.00 98.25 73 GLY A N 1
ATOM 518 C CA . GLY A 1 73 ? -9.073 -6.294 7.142 1.00 98.25 73 GLY A CA 1
ATOM 519 C C . GLY A 1 73 ? -8.855 -7.684 6.557 1.00 98.25 73 GLY A C 1
ATOM 520 O O . GLY A 1 73 ? -9.040 -7.865 5.360 1.00 98.25 73 GLY A O 1
ATOM 521 N N . VAL A 1 74 ? -8.570 -8.685 7.398 1.00 98.38 74 VAL A N 1
ATOM 522 C CA . VAL A 1 74 ? -8.408 -10.082 6.958 1.00 98.38 74 VAL A CA 1
ATOM 523 C C . VAL A 1 74 ? -9.697 -10.613 6.332 1.00 98.38 74 VAL A C 1
ATOM 525 O O . VAL A 1 74 ? -9.651 -11.216 5.266 1.00 98.38 74 VAL A O 1
ATOM 528 N N . ALA A 1 75 ? -10.860 -10.366 6.945 1.00 98.12 75 ALA A N 1
ATOM 529 C CA . ALA A 1 75 ? -12.130 -10.831 6.391 1.00 98.12 75 ALA A CA 1
ATOM 530 C C . ALA A 1 75 ? -12.420 -10.226 5.006 1.00 98.12 75 ALA A C 1
ATOM 532 O O . ALA A 1 75 ? -12.828 -10.948 4.101 1.00 98.12 75 ALA A O 1
ATOM 533 N N . LEU A 1 76 ? -12.195 -8.921 4.827 1.00 98.50 76 LEU A N 1
ATOM 534 C CA . LEU A 1 76 ? -12.410 -8.254 3.540 1.00 98.50 76 LEU A CA 1
ATOM 535 C C . LEU A 1 76 ? -11.359 -8.654 2.495 1.00 98.50 76 LEU A C 1
ATOM 537 O O . LEU A 1 76 ? -11.715 -8.833 1.334 1.00 98.50 76 LEU A O 1
ATOM 541 N N . ALA A 1 77 ? -10.106 -8.873 2.903 1.00 98.44 77 ALA A N 1
ATOM 542 C CA . ALA A 1 77 ? -9.057 -9.396 2.029 1.00 98.44 77 ALA A CA 1
ATOM 543 C C . ALA A 1 77 ? -9.400 -10.801 1.510 1.00 98.44 77 ALA A C 1
ATOM 545 O O . ALA A 1 77 ? -9.229 -11.074 0.326 1.00 98.44 77 ALA A O 1
ATOM 546 N N . LEU A 1 78 ? -9.939 -11.675 2.369 1.00 98.31 78 LEU A N 1
ATOM 547 C CA . LEU A 1 78 ? -10.395 -13.012 1.976 1.00 98.31 78 LEU A CA 1
ATOM 548 C C . LEU A 1 78 ? -11.582 -12.960 1.010 1.00 98.31 78 LEU A C 1
ATOM 550 O O . LEU A 1 78 ? -11.629 -13.753 0.076 1.00 98.31 78 LEU A O 1
ATOM 554 N N . VAL A 1 79 ? -12.520 -12.024 1.201 1.00 98.38 79 VAL A N 1
ATOM 555 C CA . VAL A 1 79 ? -13.617 -11.802 0.243 1.00 98.38 79 VAL A 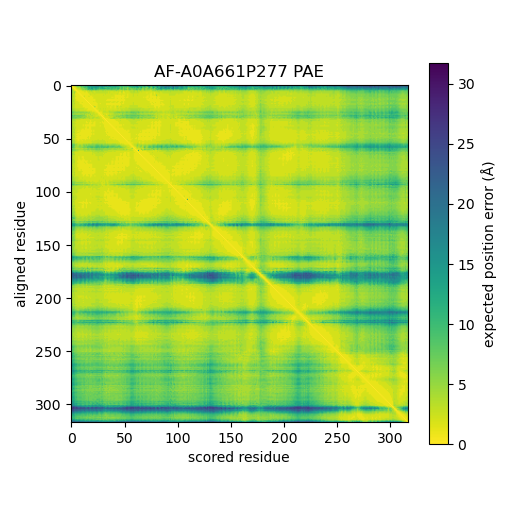CA 1
ATOM 556 C C . VAL A 1 79 ? -13.061 -11.356 -1.108 1.00 98.38 79 VAL A C 1
ATOM 558 O O . VAL A 1 79 ? -13.411 -11.946 -2.126 1.00 98.38 79 VAL A O 1
ATOM 561 N N . ALA A 1 80 ? -12.167 -10.364 -1.123 1.00 98.31 80 ALA A N 1
ATOM 562 C CA . ALA A 1 80 ? -11.549 -9.872 -2.351 1.00 98.31 80 ALA A CA 1
ATOM 563 C C . ALA A 1 80 ? -10.775 -10.982 -3.084 1.00 98.31 80 ALA A C 1
ATOM 565 O O . ALA A 1 80 ? -10.951 -11.165 -4.288 1.00 98.31 80 ALA A O 1
ATOM 566 N N . TYR A 1 81 ? -9.977 -11.764 -2.349 1.00 98.25 81 TYR A N 1
ATOM 567 C CA . TYR A 1 81 ? -9.248 -12.908 -2.896 1.00 98.25 81 TYR A CA 1
ATOM 568 C C . TYR A 1 81 ? -10.199 -13.977 -3.433 1.00 98.25 81 TYR A C 1
ATOM 570 O O . TYR A 1 81 ? -9.994 -14.472 -4.532 1.00 98.25 81 TYR A O 1
ATOM 578 N N . GLY A 1 82 ? -11.267 -14.302 -2.699 1.00 98.00 82 GLY A N 1
ATOM 579 C CA . GLY A 1 82 ? -12.268 -15.275 -3.134 1.00 98.00 82 GLY A CA 1
ATOM 580 C C . GLY A 1 82 ? -12.955 -14.872 -4.439 1.00 98.00 82 GLY A C 1
ATOM 581 O O . GLY A 1 82 ? -13.160 -15.723 -5.301 1.00 98.00 82 GLY A O 1
ATOM 582 N N . VAL A 1 83 ? -13.253 -13.583 -4.621 1.00 97.62 83 VAL A N 1
ATOM 583 C CA . VAL A 1 83 ? -13.813 -13.049 -5.874 1.00 97.62 83 VAL A CA 1
ATOM 584 C C . VAL A 1 83 ? -12.797 -13.171 -7.010 1.00 97.62 83 VAL A C 1
ATOM 586 O O . VAL A 1 83 ? -13.114 -13.767 -8.037 1.00 97.62 83 VAL A O 1
ATOM 589 N N . ALA A 1 84 ? -11.566 -12.688 -6.816 1.00 96.62 84 ALA A N 1
ATOM 590 C CA . ALA A 1 84 ? -10.509 -12.772 -7.828 1.00 96.62 84 ALA A CA 1
ATOM 591 C C . ALA A 1 84 ? -10.182 -14.224 -8.222 1.00 96.62 84 ALA A C 1
ATOM 593 O O . ALA A 1 84 ? -10.058 -14.539 -9.403 1.00 96.62 84 ALA A O 1
ATOM 594 N N . PHE A 1 85 ? -10.108 -15.122 -7.240 1.00 97.06 85 PHE A N 1
ATOM 595 C CA . PHE A 1 85 ? -9.890 -16.549 -7.452 1.00 97.06 85 PHE A CA 1
ATOM 596 C C . PHE A 1 85 ? -11.060 -17.195 -8.201 1.00 97.06 85 PHE A C 1
ATOM 598 O O . PHE A 1 85 ? -10.836 -17.970 -9.124 1.00 97.06 85 PHE A O 1
ATOM 605 N N . SER A 1 86 ? -12.306 -16.842 -7.860 1.00 97.06 86 SER A N 1
ATOM 606 C CA . SER A 1 86 ? -13.493 -17.339 -8.572 1.00 97.06 86 SER A CA 1
ATOM 607 C C . SER A 1 86 ? -13.473 -16.928 -10.042 1.00 97.06 86 SER A C 1
ATOM 609 O O . SER A 1 86 ? -13.719 -17.761 -10.905 1.00 97.06 86 SER A O 1
ATOM 611 N N . HIS A 1 87 ? -13.108 -15.680 -10.346 1.00 95.81 87 HIS A N 1
ATOM 612 C CA . HIS A 1 87 ? -12.920 -15.240 -11.730 1.00 95.81 87 HIS A CA 1
ATOM 613 C C . HIS A 1 87 ? -11.823 -16.035 -12.446 1.00 95.81 87 HIS A C 1
ATOM 615 O O . HIS A 1 87 ? -12.054 -16.512 -13.554 1.00 95.81 87 HIS A O 1
ATOM 621 N N . GLY A 1 88 ? -10.690 -16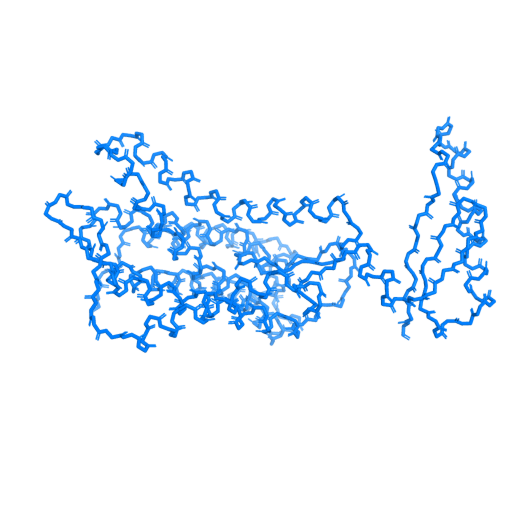.284 -11.785 1.00 95.19 88 GLY A N 1
ATOM 622 C CA . GLY A 1 88 ? -9.640 -17.151 -12.321 1.00 95.19 88 GLY A CA 1
ATOM 623 C C . GLY A 1 88 ? -10.095 -18.596 -12.577 1.00 95.19 88 GLY A C 1
ATOM 624 O O . GLY A 1 88 ? -9.673 -19.193 -13.563 1.00 95.19 88 GLY A O 1
ATOM 625 N N . LEU A 1 89 ? -11.012 -19.150 -11.772 1.00 96.31 89 LEU A N 1
ATOM 626 C CA . LEU A 1 89 ? -11.611 -20.466 -12.043 1.00 96.31 89 LEU A CA 1
ATOM 627 C C . LEU A 1 89 ? -12.471 -20.471 -13.317 1.00 96.31 89 LEU A C 1
ATOM 629 O O . LEU A 1 89 ? -12.487 -21.473 -14.026 1.00 96.31 89 LEU A O 1
ATOM 633 N N . PHE A 1 90 ? -13.177 -19.374 -13.612 1.00 95.19 90 PHE A N 1
ATOM 634 C CA . PHE A 1 90 ? -14.033 -19.270 -14.800 1.00 95.19 90 PHE A CA 1
ATOM 635 C C . PHE A 1 90 ? -13.261 -18.897 -16.072 1.00 95.19 90 PHE A C 1
ATOM 637 O O . PHE A 1 90 ? -13.547 -19.431 -17.139 1.00 95.19 90 PHE A O 1
ATOM 644 N N . ALA A 1 91 ? -12.297 -17.981 -15.972 1.00 95.44 91 ALA A N 1
ATOM 645 C CA . ALA A 1 91 ? -11.556 -17.437 -17.112 1.00 95.44 91 ALA A CA 1
ATOM 646 C C . ALA A 1 91 ? -10.189 -18.110 -17.349 1.00 95.44 91 ALA A C 1
ATOM 648 O O . ALA A 1 91 ? -9.550 -17.857 -18.374 1.00 95.44 91 ALA A O 1
ATOM 649 N N . GLY A 1 92 ? -9.740 -18.951 -16.413 1.00 94.12 92 GLY A N 1
ATOM 650 C CA . GLY A 1 92 ? -8.423 -19.582 -16.400 1.00 94.12 92 GLY A CA 1
ATOM 651 C C . GLY A 1 92 ? -7.352 -18.762 -15.668 1.00 94.12 92 GLY A C 1
ATOM 652 O O . GLY A 1 92 ? -7.469 -17.549 -15.470 1.00 94.12 92 GLY A O 1
ATOM 653 N N . PHE A 1 93 ? -6.266 -19.443 -15.294 1.00 93.94 93 PHE A N 1
ATOM 654 C CA . PHE A 1 93 ? -5.078 -18.842 -14.683 1.00 93.94 93 PHE A CA 1
ATOM 655 C C . PHE A 1 93 ? -3.924 -18.826 -15.688 1.00 93.94 93 PHE A C 1
ATOM 657 O O . PHE A 1 93 ? -3.637 -19.851 -16.301 1.00 93.94 93 PHE A O 1
ATOM 664 N N . CYS A 1 94 ? -3.239 -17.687 -15.829 1.00 87.38 94 CYS A N 1
ATOM 665 C CA . CYS A 1 94 ? -1.969 -17.633 -16.564 1.00 87.38 94 CYS A CA 1
ATOM 666 C C . CYS A 1 94 ? -0.835 -18.229 -15.713 1.00 87.38 94 CYS A C 1
ATOM 668 O O . CYS A 1 94 ? -0.130 -19.128 -16.155 1.00 87.38 94 CYS A O 1
ATOM 670 N N . ASP A 1 95 ? -0.716 -17.763 -14.467 1.00 92.12 95 ASP A N 1
ATOM 671 C CA . ASP A 1 95 ? 0.143 -18.330 -13.426 1.00 92.12 95 ASP A CA 1
ATOM 672 C C . ASP A 1 95 ? -0.560 -18.150 -12.075 1.00 92.12 95 ASP A C 1
ATOM 674 O O . ASP A 1 95 ? -0.608 -17.055 -11.505 1.00 92.12 95 ASP A O 1
ATOM 678 N N . LEU A 1 96 ? -1.136 -19.239 -11.561 1.00 94.75 96 LEU A N 1
ATOM 679 C CA . LEU A 1 96 ? -1.869 -19.219 -10.296 1.00 94.75 96 LEU A CA 1
ATOM 680 C C . LEU A 1 96 ? -0.966 -18.827 -9.119 1.00 94.75 96 LEU A C 1
ATOM 682 O O . LEU A 1 96 ? -1.409 -18.128 -8.204 1.00 94.75 96 LEU A O 1
ATOM 686 N N . ARG A 1 97 ? 0.294 -19.275 -9.118 1.00 95.12 97 ARG A N 1
ATOM 687 C CA . ARG A 1 97 ? 1.212 -19.043 -8.002 1.00 95.12 97 ARG A CA 1
ATOM 688 C C . ARG A 1 97 ? 1.631 -17.581 -7.972 1.00 95.12 97 ARG A C 1
ATOM 690 O O . ARG A 1 97 ? 1.486 -16.951 -6.925 1.00 95.12 97 ARG A O 1
ATOM 697 N N . ALA A 1 98 ? 2.096 -17.041 -9.097 1.00 92.06 98 ALA A N 1
ATOM 698 C CA . ALA A 1 98 ? 2.493 -15.639 -9.186 1.00 92.06 98 ALA A CA 1
ATOM 699 C C . ALA A 1 98 ? 1.307 -14.706 -8.903 1.00 92.06 98 ALA A C 1
ATOM 701 O O . ALA A 1 98 ? 1.422 -13.815 -8.062 1.00 92.06 98 ALA A O 1
ATOM 702 N N . GLY A 1 99 ? 0.136 -14.968 -9.499 1.00 93.06 99 GLY A N 1
ATOM 703 C CA . GLY A 1 99 ? -1.080 -14.184 -9.257 1.00 93.06 99 GLY A CA 1
ATOM 704 C C . GLY A 1 99 ? -1.544 -14.224 -7.796 1.00 93.06 99 GLY A C 1
ATOM 705 O O . GLY A 1 99 ? -1.958 -13.205 -7.244 1.00 93.06 99 GLY A O 1
ATO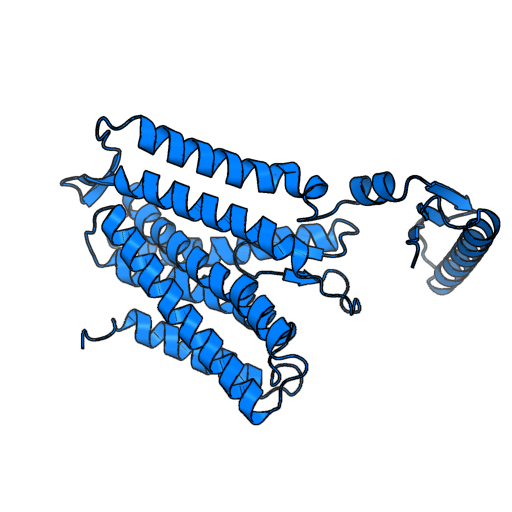M 706 N N . THR A 1 100 ? -1.425 -15.375 -7.127 1.00 96.06 100 THR A N 1
ATOM 707 C CA . THR A 1 100 ? -1.752 -15.505 -5.696 1.00 96.06 100 THR A CA 1
ATOM 708 C C . THR A 1 100 ? -0.758 -14.758 -4.817 1.00 96.06 100 THR A C 1
ATOM 710 O O . THR A 1 100 ? -1.178 -14.020 -3.928 1.00 96.06 100 THR A O 1
ATOM 713 N N . VAL A 1 101 ? 0.548 -14.911 -5.060 1.00 95.25 101 VAL A N 1
ATOM 714 C CA . VAL A 1 101 ? 1.593 -14.198 -4.307 1.00 95.25 101 VAL A CA 1
ATOM 715 C C . VAL A 1 101 ? 1.410 -12.693 -4.456 1.00 95.25 101 VAL A C 1
ATOM 717 O O . VAL A 1 101 ? 1.362 -11.985 -3.453 1.00 95.25 101 VAL A O 1
ATOM 720 N N . LEU A 1 102 ? 1.221 -12.214 -5.684 1.00 93.56 102 LEU A N 1
ATOM 721 C CA . LEU A 1 102 ? 1.002 -10.804 -5.967 1.00 93.56 102 LEU A CA 1
ATOM 722 C C . LEU A 1 102 ? -0.276 -10.276 -5.304 1.00 93.56 102 LEU A C 1
ATOM 724 O O . LEU A 1 102 ? -0.260 -9.188 -4.734 1.00 93.56 102 LEU A O 1
ATOM 728 N N . PHE A 1 103 ? -1.370 -11.042 -5.316 1.00 96.19 103 PHE A N 1
ATOM 729 C CA . PHE A 1 103 ? -2.605 -10.634 -4.648 1.00 96.19 103 PHE A CA 1
ATOM 730 C C . PHE A 1 103 ? -2.431 -10.570 -3.126 1.00 96.19 103 PHE A C 1
ATOM 732 O O . PHE A 1 103 ? -2.795 -9.584 -2.486 1.00 96.19 103 PHE A O 1
ATOM 739 N N . VAL A 1 104 ? -1.871 -11.617 -2.518 1.00 97.00 104 VAL A N 1
ATOM 740 C CA . VAL A 1 104 ? -1.688 -11.683 -1.062 1.00 97.00 104 VAL A CA 1
ATOM 741 C C . VAL A 1 104 ? -0.758 -10.570 -0.599 1.00 97.00 104 VAL A C 1
ATOM 743 O O . VAL A 1 104 ? -1.108 -9.825 0.319 1.00 97.00 104 VAL A O 1
ATOM 746 N N . LEU A 1 105 ? 0.397 -10.423 -1.253 1.00 96.06 105 LEU A N 1
ATOM 747 C CA . LEU A 1 105 ? 1.361 -9.389 -0.914 1.00 96.06 105 LEU A CA 1
ATOM 748 C C . LEU A 1 105 ? 0.859 -8.001 -1.299 1.00 96.06 105 LEU A C 1
ATOM 750 O O . LEU A 1 105 ? 1.186 -7.060 -0.601 1.00 96.06 105 LEU A O 1
ATOM 754 N N . GLY A 1 106 ? 0.074 -7.813 -2.353 1.00 96.00 106 GLY A N 1
ATOM 755 C CA . GLY A 1 106 ? -0.453 -6.507 -2.754 1.00 96.00 106 GLY A CA 1
ATOM 756 C C . GLY A 1 106 ? -1.730 -6.148 -1.992 1.00 96.00 106 GLY A C 1
ATOM 757 O O . GLY A 1 106 ? -1.645 -5.729 -0.830 1.00 96.00 106 GLY A O 1
ATOM 758 N N . PRO A 1 107 ? -2.910 -6.319 -2.612 1.00 97.19 107 PRO A N 1
ATOM 759 C CA . PRO A 1 107 ? -4.196 -5.974 -2.016 1.00 97.19 107 PRO A CA 1
ATOM 760 C C . PRO A 1 107 ? -4.490 -6.695 -0.701 1.00 97.19 107 PRO A C 1
ATOM 762 O O . PRO A 1 107 ? -5.168 -6.123 0.148 1.00 97.19 107 PRO A O 1
ATOM 765 N N . GLY A 1 108 ? -3.996 -7.918 -0.489 1.00 97.88 108 GLY A N 1
ATOM 766 C CA . GLY A 1 108 ? -4.221 -8.666 0.750 1.00 97.88 108 GLY A CA 1
ATOM 767 C C . GLY A 1 108 ? -3.679 -7.924 1.973 1.00 97.88 108 GLY A C 1
ATOM 768 O O . GLY A 1 108 ? -4.447 -7.491 2.838 1.00 97.88 108 GLY A O 1
ATOM 769 N N . VAL A 1 109 ? -2.360 -7.712 2.018 1.00 97.94 109 VAL A N 1
ATOM 770 C CA . VAL A 1 109 ? -1.709 -6.928 3.084 1.00 97.94 109 VAL A CA 1
ATOM 771 C C . VAL A 1 109 ? -2.210 -5.483 3.094 1.00 97.94 109 VAL A C 1
ATOM 773 O O . VAL A 1 109 ? -2.495 -4.940 4.163 1.00 97.94 109 VAL A O 1
ATOM 776 N N . GLY A 1 110 ? -2.392 -4.874 1.923 1.00 97.88 110 GLY A N 1
ATOM 777 C CA . GLY A 1 110 ? -2.898 -3.510 1.802 1.00 97.88 110 GLY A CA 1
ATOM 778 C C . GLY A 1 110 ? -4.280 -3.300 2.421 1.00 97.88 110 GLY A C 1
ATOM 779 O O . GLY A 1 110 ? -4.516 -2.303 3.100 1.00 97.88 110 GLY A O 1
ATOM 780 N N . THR A 1 111 ? -5.187 -4.268 2.277 1.00 98.62 111 THR A N 1
ATOM 781 C CA . THR A 1 111 ? -6.528 -4.236 2.886 1.00 98.62 111 THR A CA 1
ATOM 782 C C . THR A 1 111 ? -6.451 -4.318 4.410 1.00 98.62 111 THR A C 1
ATOM 784 O O . THR A 1 111 ? -7.190 -3.626 5.118 1.00 98.62 111 THR A O 1
ATOM 787 N N . VAL A 1 112 ? -5.519 -5.120 4.937 1.00 98.62 112 VAL A N 1
ATOM 788 C CA . VAL A 1 112 ? -5.243 -5.182 6.378 1.00 98.62 112 VAL A CA 1
ATOM 789 C C . VAL 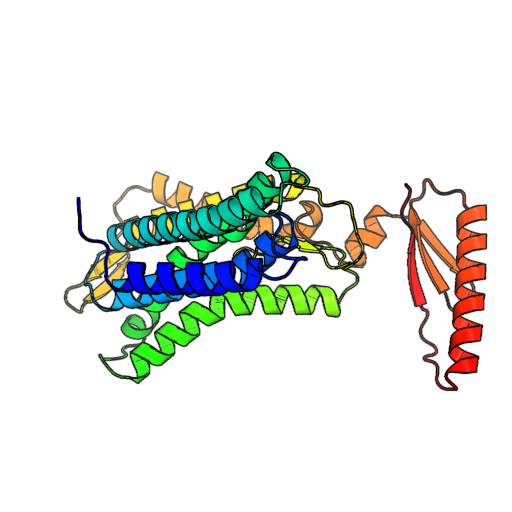A 1 112 ? -4.712 -3.839 6.876 1.00 98.62 112 VAL A C 1
ATOM 791 O O . VAL A 1 112 ? -5.261 -3.295 7.835 1.00 98.62 112 VAL A O 1
ATOM 794 N N . LEU A 1 113 ? -3.724 -3.250 6.202 1.00 98.38 113 LEU A N 1
ATOM 795 C CA . LEU A 1 113 ? -3.199 -1.926 6.548 1.00 98.38 113 LEU A CA 1
ATOM 796 C C . LEU A 1 113 ? -4.274 -0.835 6.453 1.00 98.38 113 LEU A C 1
ATOM 798 O O . LEU A 1 113 ? -4.391 -0.018 7.364 1.00 98.38 113 LEU A O 1
ATOM 802 N N . GLY A 1 114 ? -5.122 -0.865 5.421 1.00 98.38 114 GLY A N 1
ATOM 803 C CA . GLY A 1 114 ? -6.266 0.037 5.266 1.00 98.38 114 GLY A CA 1
ATOM 804 C C . GLY A 1 114 ? -7.240 -0.060 6.441 1.00 98.38 114 GLY A C 1
ATOM 805 O O . GLY A 1 114 ? -7.656 0.952 7.001 1.00 98.38 114 GLY A O 1
ATOM 806 N N . SER A 1 115 ? -7.539 -1.274 6.911 1.00 98.44 115 SER A N 1
ATOM 807 C CA . SER A 1 115 ? -8.364 -1.455 8.113 1.00 98.44 115 SER A CA 1
ATOM 808 C C . SER A 1 115 ? -7.719 -0.846 9.365 1.00 98.44 115 SER A C 1
ATOM 810 O O . SER A 1 115 ? -8.400 -0.171 10.139 1.00 98.44 115 SER A O 1
ATOM 812 N N . VAL A 1 116 ? -6.403 -1.012 9.548 1.00 98.38 116 VAL A N 1
ATOM 813 C CA . VAL A 1 116 ? -5.662 -0.410 10.668 1.00 98.38 116 VAL A CA 1
ATOM 814 C C . VAL A 1 116 ? -5.670 1.112 10.561 1.00 98.38 116 VAL A C 1
ATOM 816 O O . VAL A 1 116 ? -5.943 1.784 11.554 1.00 98.38 116 VAL A O 1
ATOM 819 N N . TRP A 1 117 ? -5.497 1.668 9.363 1.00 98.44 117 TRP A N 1
ATOM 820 C CA . TRP A 1 117 ? -5.663 3.099 9.104 1.00 98.44 117 TRP A CA 1
ATOM 821 C C . TRP A 1 117 ? -7.071 3.604 9.464 1.00 98.44 117 TRP A C 1
ATOM 823 O O . TRP A 1 117 ? -7.232 4.673 10.053 1.00 98.44 117 TRP A O 1
ATOM 833 N N . GLY A 1 118 ? -8.102 2.786 9.239 1.00 98.06 118 GLY A N 1
ATOM 834 C CA . GLY A 1 118 ? -9.470 3.060 9.686 1.00 98.06 118 GLY A CA 1
ATOM 835 C C . GLY A 1 118 ? -9.612 3.285 11.201 1.00 98.06 118 GLY A C 1
ATOM 836 O O . GLY A 1 118 ? -10.538 3.975 11.630 1.00 98.06 118 GLY A O 1
ATOM 837 N N . THR A 1 119 ? -8.692 2.767 12.027 1.00 97.44 119 THR A N 1
ATOM 838 C CA . THR A 1 119 ? -8.656 3.074 13.472 1.00 97.44 119 THR A CA 1
ATOM 839 C C . THR A 1 119 ? -8.265 4.527 13.738 1.00 97.44 119 THR A C 1
ATOM 841 O O . THR A 1 119 ? -8.888 5.178 14.575 1.00 97.44 119 THR A O 1
ATOM 844 N N . VAL A 1 120 ? -7.306 5.061 12.975 1.00 96.81 120 VAL A N 1
ATOM 845 C CA . VAL A 1 120 ? -6.894 6.470 13.032 1.00 96.81 120 VAL A CA 1
ATOM 846 C C . VAL A 1 120 ? -8.057 7.354 12.595 1.00 96.81 120 VAL A C 1
ATOM 848 O O . VAL A 1 120 ? -8.421 8.295 13.298 1.00 96.81 120 VAL A O 1
ATOM 851 N N . ALA A 1 121 ? -8.716 6.994 11.493 1.00 97.19 121 ALA A N 1
ATOM 852 C CA . ALA A 1 121 ? -9.883 7.711 10.989 1.00 97.19 121 ALA A CA 1
ATOM 853 C C . ALA A 1 121 ? -11.060 7.749 11.986 1.00 97.19 121 ALA A C 1
ATOM 855 O O . ALA A 1 121 ? -11.783 8.744 12.047 1.00 97.19 121 ALA A O 1
ATOM 856 N N . ALA A 1 122 ? -11.248 6.698 12.793 1.00 95.50 122 ALA A N 1
ATOM 857 C CA . ALA A 1 122 ? -12.281 6.656 13.832 1.00 95.50 122 ALA A CA 1
ATOM 858 C C . ALA A 1 122 ? -11.980 7.571 15.036 1.00 95.50 122 ALA A C 1
ATOM 860 O O . ALA A 1 122 ? -12.911 8.121 15.639 1.00 95.50 122 ALA A O 1
ATOM 861 N N . GLU A 1 123 ? -10.699 7.701 15.397 1.00 95.06 123 GLU A N 1
ATOM 862 C CA . GLU A 1 123 ? -10.244 8.346 16.637 1.00 95.06 123 GLU A CA 1
ATOM 863 C C . GLU A 1 123 ? -9.789 9.791 16.467 1.00 95.06 123 GLU A C 1
ATOM 865 O O . GLU A 1 123 ? -9.895 10.565 17.421 1.00 95.06 123 GLU A O 1
ATOM 870 N N . LEU A 1 124 ? -9.351 10.191 15.272 1.00 94.25 124 LEU A N 1
ATOM 871 C CA . LEU A 1 124 ? -8.907 11.560 15.025 1.00 94.25 124 LEU A CA 1
ATOM 872 C C . LEU A 1 124 ? -10.011 12.594 15.336 1.00 94.25 124 LEU A C 1
ATOM 874 O O . LEU A 1 124 ? -9.742 13.540 16.076 1.00 94.25 124 LEU A O 1
ATOM 878 N N . PRO A 1 125 ? -11.275 12.434 14.887 1.00 92.62 125 PRO A N 1
ATOM 879 C CA . PRO A 1 125 ? -12.290 13.456 15.144 1.00 92.62 125 PRO A CA 1
ATOM 880 C C . PRO A 1 125 ? -12.639 13.645 16.638 1.00 92.62 125 PRO A C 1
ATOM 882 O O . PRO A 1 125 ? -12.706 14.794 17.077 1.00 92.62 125 PRO A O 1
ATOM 885 N N . PRO A 1 126 ? -12.829 12.585 17.460 1.00 89.25 126 PRO A N 1
ATOM 886 C CA . PRO A 1 126 ? -12.964 12.740 18.913 1.00 89.25 126 PRO A CA 1
ATOM 887 C C . PRO A 1 126 ? -11.786 13.448 19.590 1.00 89.25 126 PRO A C 1
ATOM 889 O O . PRO A 1 126 ? -12.006 14.235 20.512 1.00 89.25 126 PRO A O 1
ATOM 892 N N . GLN A 1 127 ? -10.553 13.180 19.148 1.00 88.00 127 GLN A N 1
ATOM 893 C CA . GLN A 1 127 ? -9.353 13.823 19.694 1.00 88.00 127 GLN A CA 1
ATOM 894 C C . GLN A 1 127 ? -9.312 15.324 19.382 1.00 88.00 127 GLN A C 1
ATOM 896 O O . GLN A 1 127 ? -8.889 16.109 20.224 1.00 88.00 127 GLN A O 1
ATOM 901 N N . LEU A 1 128 ? -9.860 15.736 18.236 1.00 90.00 128 LEU A N 1
ATOM 902 C CA . LEU A 1 128 ? -10.052 17.141 17.858 1.00 90.00 128 LEU A CA 1
ATOM 903 C C . LEU A 1 128 ? -11.257 17.809 18.554 1.00 90.00 128 LEU A C 1
ATOM 905 O O . LEU A 1 128 ? -11.677 18.896 18.167 1.00 90.00 128 LEU A O 1
ATOM 909 N N . GLY A 1 129 ? -11.865 17.157 19.551 1.00 88.75 129 GLY A N 1
ATOM 910 C CA . GLY A 1 129 ? -13.014 17.697 20.281 1.00 88.75 129 GLY A CA 1
ATOM 911 C C . GLY A 1 129 ? -14.324 17.698 19.486 1.00 88.75 129 GLY A C 1
ATOM 912 O O . GLY A 1 129 ? -15.299 18.314 19.915 1.00 88.75 129 GLY A O 1
ATOM 913 N N . MET A 1 130 ? -14.392 17.000 18.345 1.00 89.38 130 MET A N 1
ATOM 914 C CA . MET A 1 130 ? -15.612 16.953 17.541 1.00 89.38 130 MET A CA 1
ATOM 915 C C . MET A 1 130 ? -16.683 16.084 18.207 1.00 89.38 130 MET A C 1
ATOM 917 O O . MET A 1 130 ? -16.564 14.859 18.303 1.00 89.38 130 MET A O 1
ATOM 921 N N . GLN A 1 131 ? -17.787 16.715 18.610 1.00 84.38 131 GLN A N 1
ATOM 922 C CA . GLN A 1 131 ? -18.969 16.014 19.112 1.00 84.38 131 GLN A CA 1
ATOM 923 C C . GLN A 1 131 ? -19.681 15.217 18.003 1.00 84.38 131 GLN A C 1
ATOM 925 O O . GLN A 1 131 ? -19.456 15.439 16.806 1.00 84.38 131 GLN A O 1
ATOM 930 N N . ARG A 1 132 ? -20.549 14.266 18.399 1.00 77.62 132 ARG A N 1
ATOM 931 C CA . ARG A 1 132 ? -21.358 13.432 17.486 1.00 77.62 132 ARG A CA 1
ATOM 932 C C . ARG A 1 132 ? -22.195 14.322 16.559 1.00 77.62 132 ARG A C 1
ATOM 934 O O . ARG A 1 132 ? -23.271 14.777 16.915 1.00 77.62 132 ARG A O 1
ATOM 941 N N . SER A 1 133 ? -21.678 14.554 15.360 1.00 87.25 133 SER A N 1
ATOM 942 C CA . SER A 1 133 ? -22.249 15.443 14.353 1.00 87.25 133 SER A CA 1
ATOM 943 C C . SER A 1 133 ? -21.966 14.895 12.956 1.00 87.25 133 SER A C 1
ATOM 945 O O . SER A 1 133 ? -21.075 14.060 12.771 1.00 87.25 133 SER A O 1
ATOM 947 N N . ARG A 1 134 ? -22.684 15.403 11.945 1.00 89.88 134 ARG A N 1
ATOM 948 C CA . ARG A 1 134 ? -22.391 15.094 10.533 1.00 89.88 134 ARG A CA 1
ATOM 949 C C . ARG A 1 134 ? -20.940 15.435 10.163 1.00 89.88 134 ARG A C 1
ATOM 951 O O . ARG A 1 134 ? -20.318 14.677 9.426 1.00 89.88 134 ARG A O 1
ATOM 958 N N . LYS A 1 135 ? -20.375 16.500 10.751 1.00 90.12 135 LYS A N 1
ATOM 959 C CA . LYS A 1 135 ? -18.969 16.903 10.561 1.00 90.12 135 LYS A CA 1
ATOM 960 C C . LYS A 1 135 ? -17.997 15.799 10.980 1.00 90.12 135 LYS A C 1
ATOM 962 O O . LYS A 1 135 ? -17.094 15.469 10.223 1.00 90.12 135 LYS A O 1
ATOM 967 N N . ARG A 1 136 ? -18.234 15.156 12.131 1.00 90.50 136 ARG A N 1
ATOM 968 C CA . ARG A 1 136 ? -17.417 14.027 12.610 1.00 90.50 136 ARG A CA 1
ATOM 969 C C . ARG A 1 136 ? -17.381 12.879 11.597 1.00 90.50 136 ARG A C 1
ATOM 971 O O . ARG A 1 136 ? -16.318 12.323 11.328 1.00 90.50 136 ARG A O 1
ATOM 978 N N . SER A 1 137 ? -18.544 12.527 11.047 1.00 91.94 137 SER A N 1
ATOM 979 C CA . SER A 1 137 ? -18.653 11.464 10.043 1.00 91.94 137 SER A CA 1
ATOM 980 C C . SER A 1 137 ? -17.911 11.833 8.761 1.00 91.94 137 SER A C 1
ATOM 982 O O . SER A 1 137 ? -17.180 11.001 8.236 1.00 91.94 137 SER A O 1
ATOM 984 N N . ALA A 1 138 ? -18.055 13.075 8.290 1.00 94.50 138 ALA A N 1
ATOM 985 C CA . ALA A 1 138 ? -17.368 13.557 7.096 1.00 94.50 138 ALA A CA 1
ATOM 986 C C . ALA A 1 138 ? -15.841 13.510 7.258 1.00 94.50 138 ALA A C 1
ATOM 988 O O . ALA A 1 138 ? -15.163 12.953 6.403 1.00 94.50 138 ALA A O 1
ATOM 989 N N . VAL A 1 139 ? -15.301 13.994 8.383 1.00 95.62 139 VAL A N 1
ATOM 990 C CA . VAL A 1 139 ? -13.853 13.926 8.652 1.00 95.62 139 VAL A CA 1
ATOM 991 C C . VAL A 1 139 ? -13.371 12.479 8.743 1.00 95.62 139 VAL A C 1
ATOM 993 O O . VAL A 1 139 ? -12.343 12.154 8.164 1.00 95.62 139 VAL A O 1
ATOM 996 N N . SER A 1 140 ? -14.125 11.589 9.401 1.00 95.56 140 SER A N 1
ATOM 997 C CA . SER A 1 140 ? -13.755 10.164 9.475 1.00 95.56 140 SER A CA 1
ATOM 998 C C . SER A 1 140 ? -13.662 9.539 8.078 1.00 95.56 140 SER A C 1
ATOM 1000 O O . SER A 1 140 ? -12.727 8.801 7.796 1.00 95.56 140 SER A O 1
ATOM 1002 N N . VAL A 1 141 ? -14.613 9.852 7.191 1.00 96.75 141 VAL A N 1
ATOM 1003 C CA . VAL A 1 141 ? -14.620 9.376 5.797 1.00 96.75 141 VAL A CA 1
ATOM 1004 C C . VAL A 1 141 ? -13.439 9.948 5.015 1.00 96.75 141 VAL A C 1
ATOM 1006 O O . VAL A 1 141 ? -12.720 9.187 4.372 1.00 96.75 141 VAL A O 1
ATOM 1009 N N . LEU A 1 142 ? -13.206 11.261 5.109 1.00 97.19 142 LEU A N 1
ATOM 1010 C CA . LEU A 1 142 ? -12.099 11.932 4.425 1.00 97.19 142 LEU A CA 1
ATOM 1011 C C . LEU A 1 142 ? -10.744 11.368 4.852 1.00 97.19 142 LEU A C 1
ATOM 1013 O O . LEU A 1 142 ? -9.914 11.088 3.999 1.00 97.19 142 LEU A O 1
ATOM 1017 N N . VAL A 1 143 ? -10.531 11.142 6.149 1.00 97.62 143 VAL A N 1
ATOM 1018 C CA . VAL A 1 143 ? -9.285 10.548 6.655 1.00 97.62 143 VAL A CA 1
ATOM 1019 C C . VAL A 1 143 ? -9.167 9.089 6.219 1.00 97.62 143 VAL A C 1
ATOM 1021 O O . VAL A 1 143 ? -8.107 8.684 5.749 1.00 97.62 143 VAL A O 1
ATOM 1024 N N . ALA A 1 144 ? -10.243 8.300 6.330 1.00 97.69 144 ALA A N 1
ATOM 1025 C CA . ALA A 1 144 ? -10.235 6.883 5.961 1.00 97.69 144 ALA A CA 1
ATOM 1026 C C . ALA A 1 144 ? -9.856 6.664 4.491 1.00 97.69 144 ALA A C 1
ATOM 1028 O O . ALA A 1 144 ? -9.065 5.774 4.200 1.00 97.69 144 ALA A O 1
ATOM 1029 N N . VAL A 1 145 ? -10.395 7.484 3.586 1.00 97.50 145 VAL A N 1
ATOM 1030 C CA . VAL A 1 145 ? -10.117 7.411 2.144 1.00 97.50 145 VAL A CA 1
ATOM 1031 C C . VAL A 1 145 ? -8.814 8.129 1.784 1.00 97.50 145 VAL A C 1
ATOM 1033 O O . VAL A 1 145 ? -8.061 7.661 0.936 1.00 97.50 145 VAL A O 1
ATOM 1036 N N . GLY A 1 146 ? -8.519 9.244 2.454 1.00 97.50 146 GLY A N 1
ATOM 1037 C CA . GLY A 1 146 ? -7.355 10.080 2.176 1.00 97.50 146 GLY A CA 1
ATOM 1038 C C . GLY A 1 146 ? -6.017 9.398 2.446 1.00 97.50 146 GLY A C 1
ATOM 1039 O O . GLY A 1 146 ? -5.049 9.729 1.778 1.00 97.50 146 GLY A O 1
ATOM 1040 N N . GLY A 1 147 ? -5.951 8.426 3.363 1.00 95.88 147 GLY A N 1
ATOM 1041 C CA . GLY A 1 147 ? -4.731 7.637 3.585 1.00 95.88 147 GLY A CA 1
ATOM 1042 C C . GLY A 1 147 ? -4.342 6.807 2.355 1.00 95.88 147 GLY A C 1
ATOM 1043 O O . GLY A 1 147 ? -3.313 7.099 1.747 1.00 95.88 147 GLY A O 1
ATOM 1044 N N . PRO A 1 148 ? -5.165 5.821 1.947 1.00 97.38 148 PRO A N 1
ATOM 1045 C CA . PRO A 1 148 ? -4.901 5.020 0.754 1.00 97.38 148 PRO A CA 1
ATOM 1046 C C . PRO A 1 148 ? -4.810 5.844 -0.533 1.00 97.38 148 PRO A C 1
ATOM 1048 O O . PRO A 1 148 ? -3.867 5.678 -1.295 1.00 97.38 148 PRO A O 1
ATOM 1051 N N . LEU A 1 149 ? -5.740 6.778 -0.777 1.00 96.50 149 LEU A N 1
ATOM 1052 C CA . LEU A 1 149 ? -5.658 7.620 -1.976 1.00 96.50 149 LEU A CA 1
ATOM 1053 C C . LEU A 1 149 ? -4.432 8.534 -1.958 1.00 96.50 149 LEU A C 1
ATOM 1055 O O . LEU A 1 149 ? -3.817 8.744 -2.996 1.00 96.50 149 LEU A O 1
ATOM 1059 N N . GLY A 1 150 ? -4.061 9.064 -0.793 1.00 96.56 150 GLY A N 1
ATOM 1060 C CA . GLY A 1 150 ? -2.883 9.906 -0.641 1.00 96.56 150 GLY A CA 1
ATOM 1061 C C . GLY A 1 150 ? -1.598 9.172 -1.014 1.00 96.56 150 GLY A C 1
ATOM 1062 O O . GLY A 1 150 ? -0.776 9.734 -1.731 1.00 96.56 150 GLY A O 1
ATOM 1063 N N . SER A 1 151 ? -1.438 7.911 -0.596 1.00 94.94 151 SER A N 1
ATOM 1064 C CA . SER A 1 151 ? -0.249 7.121 -0.949 1.00 94.94 151 SER A CA 1
ATOM 1065 C C . SER A 1 151 ? -0.181 6.829 -2.448 1.00 94.94 151 SER A C 1
ATOM 1067 O O . SER A 1 151 ? 0.875 6.991 -3.058 1.00 94.94 151 SER A O 1
ATOM 1069 N N . ILE A 1 152 ? -1.327 6.504 -3.056 1.00 92.88 152 ILE A N 1
ATOM 1070 C CA . ILE A 1 152 ? -1.446 6.289 -4.498 1.00 92.88 152 ILE A CA 1
ATOM 1071 C C . ILE A 1 152 ? -1.056 7.567 -5.245 1.00 92.88 152 ILE A C 1
ATOM 1073 O O . ILE A 1 152 ? -0.251 7.515 -6.168 1.00 92.88 152 ILE A O 1
ATOM 1077 N N . LEU A 1 153 ? -1.581 8.725 -4.833 1.00 94.50 153 LEU A N 1
ATOM 1078 C CA . LEU A 1 153 ? -1.272 10.010 -5.464 1.00 94.50 153 LEU A CA 1
ATOM 1079 C C . LEU A 1 153 ? 0.206 10.385 -5.332 1.00 94.50 153 LEU A C 1
ATOM 1081 O O . LEU A 1 153 ? 0.773 10.903 -6.290 1.00 94.50 153 LEU A O 1
ATOM 1085 N N . VAL A 1 154 ? 0.842 10.101 -4.192 1.00 92.00 154 VAL A N 1
ATOM 1086 C CA . VAL A 1 154 ? 2.291 10.298 -4.020 1.00 92.00 154 VAL A CA 1
ATOM 1087 C C . VAL A 1 154 ? 3.072 9.414 -4.991 1.00 92.00 154 VAL A C 1
ATOM 1089 O O . VAL A 1 154 ? 3.963 9.910 -5.674 1.00 92.00 154 VAL A O 1
ATOM 1092 N N . ASN A 1 155 ? 2.714 8.135 -5.114 1.00 89.38 155 ASN A N 1
ATOM 1093 C CA . ASN A 1 155 ? 3.375 7.222 -6.046 1.00 89.38 155 ASN A CA 1
ATOM 1094 C C . ASN A 1 155 ? 3.164 7.623 -7.511 1.00 89.38 155 ASN A C 1
ATOM 1096 O O . ASN A 1 155 ? 4.111 7.606 -8.291 1.00 89.38 155 ASN A O 1
ATOM 1100 N N . LEU A 1 156 ? 1.960 8.063 -7.882 1.00 89.00 156 LEU A N 1
ATOM 1101 C CA . LEU A 1 156 ? 1.703 8.608 -9.215 1.00 89.00 156 LEU A CA 1
ATOM 1102 C C . LEU A 1 156 ? 2.526 9.875 -9.464 1.00 89.00 156 LEU A C 1
ATOM 1104 O O . LEU A 1 156 ? 3.130 10.004 -10.522 1.00 89.00 156 LEU A O 1
ATOM 1108 N N . ALA A 1 157 ? 2.603 10.789 -8.495 1.00 90.44 157 ALA A N 1
ATOM 1109 C CA . ALA A 1 157 ? 3.428 11.987 -8.619 1.00 90.44 157 ALA A CA 1
ATOM 1110 C C . ALA A 1 157 ? 4.916 11.647 -8.796 1.00 90.44 157 ALA A C 1
ATOM 1112 O O . ALA A 1 157 ? 5.594 12.307 -9.577 1.00 90.44 157 ALA A O 1
ATOM 1113 N N . LEU A 1 158 ? 5.415 10.598 -8.133 1.00 85.44 158 LEU A N 1
ATOM 1114 C CA . LEU A 1 158 ? 6.776 10.100 -8.343 1.00 85.44 158 LEU A CA 1
ATOM 1115 C C . LEU A 1 158 ? 6.954 9.524 -9.753 1.00 85.44 158 LEU A C 1
ATOM 1117 O O . LEU A 1 158 ? 7.900 9.901 -10.435 1.00 85.44 158 LEU A O 1
ATOM 1121 N N . ILE A 1 159 ? 6.032 8.680 -10.220 1.00 84.25 159 ILE A N 1
ATOM 1122 C CA . ILE A 1 159 ? 6.096 8.068 -11.559 1.00 84.25 159 ILE A CA 1
ATOM 1123 C C . ILE A 1 159 ? 6.025 9.126 -12.671 1.00 84.25 159 ILE A C 1
ATOM 1125 O O . ILE A 1 159 ? 6.755 9.037 -13.650 1.00 84.25 159 ILE A O 1
ATOM 1129 N N . TYR A 1 160 ? 5.172 10.145 -12.534 1.00 84.69 160 TYR A N 1
ATOM 1130 C CA . TYR A 1 160 ? 5.055 11.211 -13.539 1.00 84.69 160 TYR A CA 1
ATOM 1131 C C . TYR A 1 160 ? 6.123 12.302 -13.395 1.00 84.69 160 TYR A C 1
ATOM 1133 O O . TYR A 1 160 ? 6.434 12.983 -14.368 1.00 84.69 160 TYR A O 1
ATOM 1141 N N . GLY A 1 161 ? 6.670 12.492 -12.193 1.00 85.50 161 GLY A N 1
ATOM 1142 C CA . GLY A 1 161 ? 7.683 13.507 -11.905 1.00 85.50 161 GLY A CA 1
ATOM 1143 C C . GLY A 1 161 ? 9.126 13.022 -12.049 1.00 85.50 161 GLY A C 1
ATOM 1144 O O . GLY A 1 161 ? 10.045 13.835 -11.987 1.00 85.50 161 GLY A O 1
ATOM 1145 N N . SER A 1 162 ? 9.357 11.718 -12.209 1.00 78.94 162 SER A N 1
ATOM 1146 C CA . SER A 1 162 ? 10.699 11.131 -12.282 1.00 78.94 162 SER A CA 1
ATOM 1147 C C . SER A 1 162 ? 10.702 9.839 -13.116 1.00 78.94 162 SER A C 1
ATOM 1149 O O . SER A 1 162 ? 9.648 9.235 -13.278 1.00 78.94 162 SER A O 1
ATOM 1151 N N . PRO A 1 163 ? 11.849 9.391 -13.670 1.00 74.81 163 PRO A N 1
ATOM 1152 C CA . PRO A 1 163 ? 11.934 8.230 -14.567 1.00 74.81 163 PRO A CA 1
ATOM 1153 C C . PRO A 1 163 ? 11.861 6.901 -13.794 1.00 74.81 163 PRO A C 1
ATOM 1155 O O . PRO A 1 163 ? 12.724 6.033 -13.906 1.00 74.81 163 PRO A O 1
ATOM 1158 N N . VAL A 1 164 ? 10.858 6.767 -12.934 1.00 79.38 164 VAL A N 1
ATOM 1159 C CA . VAL A 1 164 ? 10.693 5.631 -12.034 1.00 79.38 164 VAL A CA 1
ATOM 1160 C C . VAL A 1 164 ? 9.871 4.566 -12.730 1.00 79.38 164 VAL A C 1
ATOM 1162 O O . VAL A 1 164 ? 8.712 4.774 -13.076 1.00 79.38 164 VAL A O 1
ATOM 1165 N N . ILE A 1 165 ? 10.490 3.405 -12.923 1.00 77.19 165 ILE A N 1
ATOM 1166 C CA . ILE A 1 165 ? 9.899 2.275 -13.645 1.00 77.19 165 ILE A CA 1
ATOM 1167 C C . ILE A 1 165 ? 8.918 1.458 -12.797 1.00 77.19 165 ILE A C 1
ATOM 1169 O O . ILE A 1 165 ? 8.056 0.786 -13.355 1.00 77.19 165 ILE A O 1
ATOM 1173 N N . PHE A 1 166 ? 8.996 1.536 -11.464 1.00 85.62 166 PHE A N 1
ATOM 1174 C CA . PHE A 1 166 ? 8.030 0.927 -10.548 1.00 85.62 166 PHE A CA 1
ATOM 1175 C C . PHE A 1 166 ? 8.054 1.577 -9.159 1.00 85.62 166 PHE A C 1
ATOM 1177 O O . PHE A 1 166 ? 9.061 2.153 -8.746 1.00 85.62 166 PHE A O 1
ATOM 1184 N N . ALA A 1 167 ? 6.968 1.416 -8.404 1.00 86.25 167 ALA A N 1
ATOM 1185 C CA . ALA A 1 167 ? 6.911 1.780 -6.991 1.00 86.25 167 ALA A CA 1
ATOM 1186 C C . ALA A 1 167 ? 6.059 0.783 -6.191 1.00 86.25 167 ALA A C 1
ATOM 1188 O O . ALA A 1 167 ? 4.988 0.366 -6.643 1.00 86.25 167 ALA A O 1
ATOM 1189 N N . TYR A 1 168 ? 6.504 0.420 -4.983 1.00 90.94 168 TYR A N 1
ATOM 1190 C CA . TYR A 1 168 ? 5.643 -0.287 -4.031 1.00 90.94 168 TYR A CA 1
ATOM 1191 C C . TYR A 1 168 ? 4.825 0.700 -3.194 1.00 90.94 168 TYR A C 1
ATOM 1193 O O . TYR A 1 168 ? 5.351 1.638 -2.593 1.00 90.94 168 TYR A O 1
ATOM 1201 N N . ASP A 1 169 ? 3.527 0.437 -3.101 1.00 93.38 169 ASP A N 1
ATOM 1202 C CA . ASP A 1 169 ? 2.573 1.199 -2.310 1.00 93.38 169 ASP A CA 1
ATOM 1203 C C . ASP A 1 169 ? 2.107 0.397 -1.082 1.00 93.38 169 ASP A C 1
ATOM 1205 O O . ASP A 1 169 ? 1.801 -0.801 -1.201 1.00 93.38 169 ASP A O 1
ATOM 1209 N N . PRO A 1 170 ? 1.980 1.030 0.101 1.00 93.81 170 PRO A N 1
ATOM 1210 C CA . PRO A 1 170 ? 1.558 0.333 1.311 1.00 93.81 170 PRO A CA 1
ATOM 1211 C C . PRO A 1 170 ? 0.190 -0.340 1.162 1.00 93.81 170 PRO A C 1
ATOM 1213 O O . PRO A 1 170 ? -0.008 -1.446 1.671 1.00 93.81 170 PRO A O 1
ATOM 1216 N N . PHE A 1 171 ? -0.739 0.292 0.446 1.00 95.56 171 PHE A N 1
ATOM 1217 C CA . PHE A 1 171 ? -2.130 -0.124 0.315 1.00 95.56 171 PHE A CA 1
ATOM 1218 C C . PHE A 1 171 ? -2.405 -0.824 -1.023 1.00 95.56 171 PHE A C 1
ATOM 1220 O O . PHE A 1 171 ? -2.973 -1.913 -1.032 1.00 95.56 171 PHE A O 1
ATOM 1227 N N . ALA A 1 172 ? -1.981 -0.250 -2.145 1.00 92.56 172 ALA A N 1
ATOM 1228 C CA . ALA A 1 172 ? -2.259 -0.788 -3.472 1.00 92.56 172 ALA A CA 1
ATOM 1229 C C . ALA A 1 172 ? -1.337 -1.953 -3.870 1.00 92.56 172 ALA A C 1
ATOM 1231 O O . ALA A 1 172 ? -1.735 -2.804 -4.663 1.00 92.56 172 ALA A O 1
ATOM 1232 N N . GLY A 1 173 ? -0.140 -2.056 -3.281 1.00 90.38 173 GLY A N 1
ATOM 1233 C CA . GLY A 1 173 ? 0.811 -3.122 -3.587 1.00 90.38 173 GLY A CA 1
ATOM 1234 C C . GLY A 1 173 ? 1.884 -2.686 -4.575 1.00 90.38 173 GLY A C 1
ATOM 1235 O O . GLY A 1 173 ? 2.833 -2.035 -4.164 1.00 90.38 173 GLY A O 1
ATOM 1236 N N . TYR A 1 174 ? 1.788 -3.095 -5.839 1.00 87.31 174 TYR A N 1
ATOM 1237 C CA . TYR A 1 174 ? 2.817 -2.832 -6.852 1.00 87.31 174 TYR A CA 1
ATOM 1238 C C . TYR A 1 174 ? 2.268 -1.960 -7.986 1.00 87.31 174 TYR A C 1
ATOM 1240 O O . TYR A 1 174 ? 1.272 -2.314 -8.619 1.00 87.31 174 TYR A O 1
ATOM 1248 N N . PHE A 1 175 ? 2.931 -0.840 -8.262 1.00 83.31 175 PHE A N 1
ATOM 1249 C CA . PHE A 1 175 ? 2.682 0.001 -9.430 1.00 83.31 175 PHE A CA 1
ATOM 1250 C C . PHE A 1 175 ? 3.795 -0.207 -10.456 1.00 83.31 175 PHE A C 1
ATOM 1252 O O . PHE A 1 175 ? 4.934 0.185 -10.204 1.00 83.31 175 PHE A O 1
ATOM 1259 N N . SER A 1 176 ? 3.467 -0.780 -11.616 1.00 79.38 176 SER A N 1
ATOM 1260 C CA . SER A 1 176 ? 4.351 -0.765 -12.783 1.00 79.38 176 SER A CA 1
ATOM 1261 C C . SER A 1 176 ? 4.281 0.627 -13.420 1.00 79.38 176 SER A C 1
ATOM 1263 O O . SER A 1 176 ? 3.231 1.029 -13.921 1.00 79.38 176 SER A O 1
ATOM 1265 N N . GLY A 1 177 ? 5.376 1.385 -13.378 1.00 63.56 177 GLY A N 1
ATOM 1266 C CA . GLY A 1 177 ? 5.486 2.703 -14.014 1.00 63.56 177 GLY A CA 1
ATOM 1267 C C . GLY A 1 177 ? 5.564 2.611 -15.540 1.00 63.56 177 GLY A C 1
ATOM 1268 O O . GLY A 1 177 ? 5.034 3.470 -16.241 1.00 63.56 177 GLY A O 1
ATOM 1269 N N . ALA A 1 178 ? 6.141 1.531 -16.071 1.00 62.69 178 ALA A N 1
ATOM 1270 C CA . ALA A 1 178 ? 6.068 1.207 -17.488 1.00 62.69 178 ALA A CA 1
ATOM 1271 C C . ALA A 1 178 ? 4.865 0.289 -17.751 1.00 62.69 178 ALA A C 1
ATOM 1273 O O . ALA A 1 178 ? 4.884 -0.887 -17.402 1.00 62.69 178 ALA A O 1
ATOM 1274 N N . LEU A 1 179 ? 3.835 0.816 -18.422 1.00 51.69 179 LEU A N 1
ATOM 1275 C CA . LEU A 1 179 ? 2.652 0.062 -18.880 1.00 51.69 179 LEU A CA 1
ATOM 1276 C C . LEU A 1 179 ? 2.986 -1.169 -19.752 1.00 51.69 179 LEU A C 1
ATOM 1278 O O . LEU A 1 179 ? 2.104 -1.984 -20.004 1.00 51.69 179 LEU A O 1
ATOM 1282 N N . TYR A 1 180 ? 4.234 -1.290 -20.215 1.00 50.41 180 TYR A N 1
ATOM 1283 C CA . TYR A 1 180 ? 4.703 -2.322 -21.140 1.00 50.41 180 TYR A CA 1
ATOM 1284 C C . TYR A 1 180 ? 5.806 -3.224 -20.573 1.00 50.41 180 TYR A C 1
ATOM 1286 O O . TYR A 1 180 ? 6.319 -4.061 -21.312 1.00 50.41 180 TYR A O 1
ATOM 1294 N N . ASP A 1 181 ? 6.200 -3.065 -19.307 1.00 60.00 181 ASP A N 1
ATOM 1295 C CA . ASP A 1 181 ? 7.210 -3.952 -18.730 1.00 60.00 181 ASP A CA 1
ATOM 1296 C C . ASP A 1 181 ? 6.569 -5.281 -18.311 1.00 60.00 181 ASP A C 1
ATOM 1298 O O . ASP A 1 181 ? 5.659 -5.335 -17.482 1.00 60.00 181 ASP A O 1
ATOM 1302 N N . THR A 1 182 ? 7.020 -6.366 -18.936 1.00 56.34 182 THR A N 1
ATOM 1303 C CA . THR A 1 182 ? 6.494 -7.717 -18.725 1.00 56.34 182 THR A CA 1
ATOM 1304 C C . THR A 1 182 ? 7.130 -8.430 -17.533 1.00 56.34 182 THR A C 1
ATOM 1306 O O . THR A 1 182 ? 6.673 -9.514 -17.165 1.00 56.34 182 THR A O 1
ATOM 1309 N N . VAL A 1 183 ? 8.185 -7.871 -16.929 1.00 64.75 183 VAL A N 1
ATOM 1310 C CA . VAL A 1 183 ? 8.945 -8.549 -15.871 1.00 64.75 183 VAL A CA 1
ATOM 1311 C C . VAL A 1 183 ? 8.535 -8.035 -14.491 1.00 64.75 183 VAL A C 1
ATOM 1313 O O . VAL A 1 183 ? 9.162 -7.168 -13.890 1.00 64.75 183 VAL A O 1
ATOM 1316 N N . LEU A 1 184 ? 7.468 -8.620 -13.946 1.00 68.00 184 LEU A N 1
ATOM 1317 C CA . LEU A 1 184 ? 7.037 -8.378 -12.568 1.00 68.00 184 LEU A CA 1
ATOM 1318 C C . LEU A 1 184 ? 7.843 -9.257 -11.602 1.00 68.00 184 LEU A C 1
ATOM 1320 O O . LEU A 1 184 ? 7.520 -10.429 -11.404 1.00 68.00 184 LEU A O 1
ATOM 1324 N N . THR A 1 185 ? 8.882 -8.710 -10.967 1.00 72.12 185 THR A N 1
ATOM 1325 C CA . THR A 1 185 ? 9.605 -9.432 -9.908 1.00 72.12 185 THR A CA 1
ATOM 1326 C C . THR A 1 185 ? 8.943 -9.207 -8.547 1.00 72.12 185 THR A C 1
ATOM 1328 O O . THR A 1 185 ? 8.669 -8.087 -8.124 1.00 72.12 185 THR A O 1
ATOM 1331 N N . THR A 1 186 ? 8.669 -10.293 -7.818 1.00 75.12 186 THR A N 1
ATOM 1332 C CA . THR A 1 186 ? 8.056 -10.221 -6.475 1.00 75.12 186 THR A CA 1
ATOM 1333 C C . THR A 1 186 ? 9.083 -10.141 -5.342 1.00 75.12 186 THR A C 1
ATOM 1335 O O . THR A 1 186 ? 8.706 -10.070 -4.174 1.00 75.12 186 THR A O 1
ATOM 1338 N N . GLU A 1 187 ? 10.380 -10.196 -5.652 1.00 81.62 187 GLU A N 1
ATOM 1339 C CA . GLU A 1 187 ? 11.454 -10.315 -4.657 1.00 81.62 187 GLU A CA 1
ATOM 1340 C C . GLU A 1 187 ? 11.523 -9.095 -3.729 1.00 81.62 187 GLU A C 1
ATOM 1342 O O . GLU A 1 187 ? 11.494 -9.246 -2.505 1.00 81.62 187 GLU A O 1
ATOM 1347 N N . GLY A 1 188 ? 11.490 -7.882 -4.293 1.00 85.69 188 GLY A N 1
ATOM 1348 C CA . GLY A 1 188 ? 11.447 -6.640 -3.512 1.00 85.69 188 GLY A CA 1
ATOM 1349 C C . GLY A 1 188 ? 10.160 -6.486 -2.693 1.00 85.69 188 GLY A C 1
ATOM 1350 O O . GLY A 1 188 ? 10.155 -5.871 -1.627 1.00 85.69 188 GLY A O 1
ATOM 1351 N N . MET A 1 189 ? 9.069 -7.119 -3.129 1.00 88.88 189 MET A N 1
ATOM 1352 C CA . MET A 1 189 ? 7.786 -7.046 -2.436 1.00 88.88 189 MET A CA 1
ATOM 1353 C C . MET A 1 189 ? 7.824 -7.750 -1.073 1.00 88.88 189 MET A C 1
ATOM 1355 O O . MET A 1 189 ? 7.174 -7.299 -0.129 1.00 88.88 189 MET A O 1
ATOM 1359 N N . TRP A 1 190 ? 8.607 -8.824 -0.927 1.00 92.12 190 TRP A N 1
ATOM 1360 C CA . TRP A 1 190 ? 8.756 -9.519 0.356 1.00 92.12 190 TRP A CA 1
ATOM 1361 C C . TRP A 1 190 ? 9.432 -8.647 1.411 1.00 92.12 190 TRP A C 1
ATOM 1363 O O . TRP A 1 190 ? 8.927 -8.538 2.531 1.00 92.12 190 TRP A O 1
ATOM 1373 N N . SER A 1 191 ? 10.537 -7.984 1.059 1.00 92.75 191 SER A N 1
ATOM 1374 C CA . SER A 1 191 ? 11.231 -7.074 1.977 1.00 92.75 191 SER A CA 1
ATOM 1375 C C . SER A 1 191 ? 10.369 -5.847 2.298 1.00 92.75 191 SER A C 1
ATOM 1377 O O . SER A 1 191 ? 10.290 -5.430 3.455 1.00 92.75 191 SER A O 1
ATOM 1379 N N . TYR A 1 192 ? 9.610 -5.345 1.320 1.00 93.19 192 TYR A N 1
ATOM 1380 C CA . TYR A 1 192 ? 8.617 -4.292 1.539 1.00 93.19 192 TYR A CA 1
ATOM 1381 C C . TYR A 1 192 ? 7.494 -4.725 2.505 1.00 93.19 192 TYR A C 1
ATOM 1383 O O . TYR A 1 192 ? 7.037 -3.957 3.359 1.00 93.19 192 TYR A O 1
ATOM 1391 N N . ARG A 1 193 ? 7.051 -5.988 2.449 1.00 95.81 193 ARG A N 1
ATOM 1392 C CA . ARG A 1 193 ? 6.053 -6.514 3.398 1.00 95.81 193 ARG A CA 1
ATOM 1393 C C . ARG A 1 193 ? 6.619 -6.859 4.767 1.00 95.81 193 ARG A C 1
ATOM 1395 O O . ARG A 1 193 ? 5.883 -6.733 5.745 1.00 95.81 193 ARG A O 1
ATOM 1402 N N . ALA A 1 194 ? 7.910 -7.158 4.884 1.00 95.38 194 ALA A N 1
ATOM 1403 C CA . ALA A 1 194 ? 8.574 -7.204 6.186 1.00 95.38 194 ALA A CA 1
ATOM 1404 C C . ALA A 1 194 ? 8.503 -5.836 6.894 1.00 95.38 194 ALA A C 1
ATOM 1406 O O . ALA A 1 194 ? 8.178 -5.771 8.081 1.00 95.38 194 ALA A O 1
ATOM 1407 N N . ALA A 1 195 ? 8.681 -4.737 6.154 1.00 95.12 195 ALA A N 1
ATOM 1408 C CA . ALA A 1 195 ? 8.475 -3.390 6.684 1.00 95.12 195 ALA A CA 1
ATOM 1409 C C . ALA A 1 195 ? 7.018 -3.129 7.094 1.00 95.12 195 ALA A C 1
ATOM 1411 O O . ALA A 1 195 ? 6.766 -2.598 8.174 1.00 95.12 195 ALA A O 1
ATOM 1412 N N . SER A 1 196 ? 6.053 -3.572 6.279 1.00 96.50 196 SER A N 1
ATOM 1413 C CA . SER A 1 196 ? 4.622 -3.495 6.616 1.00 96.50 196 SER A CA 1
ATOM 1414 C C . SER A 1 196 ? 4.296 -4.249 7.917 1.00 96.50 196 SER A C 1
ATOM 1416 O O . SER A 1 196 ? 3.522 -3.770 8.749 1.00 96.50 196 SER A O 1
ATOM 1418 N N . ALA A 1 197 ? 4.906 -5.420 8.133 1.00 97.50 197 ALA A N 1
ATOM 1419 C CA . ALA A 1 197 ? 4.768 -6.177 9.375 1.00 97.50 197 ALA A CA 1
ATOM 1420 C C . ALA A 1 197 ? 5.380 -5.430 10.572 1.00 97.50 197 ALA A C 1
ATOM 1422 O O . ALA A 1 197 ? 4.782 -5.414 11.651 1.00 97.50 197 ALA A O 1
ATOM 1423 N N . ALA A 1 198 ? 6.517 -4.752 10.381 1.00 97.62 198 ALA A N 1
ATOM 1424 C CA . ALA A 1 198 ? 7.106 -3.882 11.397 1.00 97.62 198 ALA A CA 1
ATOM 1425 C C . ALA A 1 198 ? 6.178 -2.700 11.747 1.00 97.62 198 ALA A C 1
ATOM 1427 O O . ALA A 1 198 ? 5.990 -2.403 12.929 1.00 97.62 198 ALA A O 1
ATOM 1428 N N . THR A 1 199 ? 5.505 -2.093 10.760 1.00 97.38 199 THR A N 1
ATOM 1429 C CA . THR A 1 199 ? 4.459 -1.083 11.004 1.00 97.38 199 THR A CA 1
ATOM 1430 C C . THR A 1 199 ? 3.335 -1.649 11.870 1.00 97.38 199 THR A C 1
ATOM 1432 O O . THR A 1 199 ? 2.979 -1.054 12.886 1.00 97.38 199 THR A O 1
ATOM 1435 N N . LEU A 1 200 ? 2.800 -2.826 11.521 1.00 97.94 200 LEU A N 1
ATOM 1436 C CA . LEU A 1 200 ? 1.720 -3.470 12.277 1.00 97.94 200 LEU A CA 1
ATOM 1437 C C . LEU A 1 200 ? 2.134 -3.809 13.713 1.00 97.94 200 LEU A C 1
ATOM 1439 O O . LEU A 1 200 ? 1.351 -3.591 14.639 1.00 97.94 200 LEU A O 1
ATOM 1443 N N . LEU A 1 201 ? 3.359 -4.301 13.913 1.00 98.19 201 LEU A N 1
ATOM 1444 C CA . LEU A 1 201 ? 3.910 -4.573 15.239 1.00 98.19 201 LEU A CA 1
ATOM 1445 C C . LEU A 1 201 ? 4.041 -3.287 16.063 1.00 98.19 201 LEU A C 1
ATOM 1447 O O . LEU A 1 201 ? 3.653 -3.260 17.231 1.00 98.19 201 LEU A O 1
ATOM 1451 N N . SER A 1 202 ? 4.527 -2.206 15.452 1.00 97.94 202 SER A N 1
ATOM 1452 C CA . SER A 1 202 ? 4.605 -0.902 16.109 1.00 97.94 202 SER A CA 1
ATOM 1453 C C . SER A 1 202 ? 3.217 -0.385 16.505 1.00 97.94 202 SER A C 1
ATOM 1455 O O . SER A 1 202 ? 2.999 -0.022 17.663 1.00 97.94 202 SER A O 1
ATOM 1457 N N . CYS A 1 203 ? 2.236 -0.458 15.596 1.00 97.56 203 CYS A N 1
ATOM 1458 C CA . CYS A 1 203 ? 0.842 -0.125 15.889 1.00 97.56 203 CYS A CA 1
ATOM 1459 C C . CYS A 1 203 ? 0.267 -0.991 17.016 1.00 97.56 203 CYS A C 1
ATOM 1461 O O . CYS A 1 203 ? -0.484 -0.485 17.846 1.00 97.56 203 CYS A O 1
ATOM 1463 N N . TRP A 1 204 ? 0.623 -2.276 17.077 1.00 97.88 204 TRP A N 1
ATOM 1464 C CA . TRP A 1 204 ? 0.197 -3.184 18.141 1.00 97.88 204 TRP A CA 1
ATOM 1465 C C . TRP A 1 204 ? 0.736 -2.781 19.505 1.00 97.88 204 TRP A C 1
ATOM 1467 O O . TRP A 1 204 ? -0.033 -2.680 20.465 1.00 97.88 204 TRP A O 1
ATOM 1477 N N . VAL A 1 205 ? 2.034 -2.489 19.589 1.00 97.25 205 VAL A N 1
ATOM 1478 C CA . VAL A 1 205 ? 2.648 -1.983 20.819 1.00 97.25 205 VAL A CA 1
ATOM 1479 C C . VAL A 1 205 ? 2.021 -0.648 21.220 1.00 97.25 205 VAL A C 1
ATOM 1481 O O . VAL A 1 205 ? 1.613 -0.494 22.370 1.00 97.25 205 VAL A O 1
ATOM 1484 N N . ALA A 1 206 ? 1.860 0.290 20.283 1.00 96.19 206 ALA A N 1
ATOM 1485 C CA . ALA A 1 206 ? 1.212 1.571 20.553 1.00 96.19 206 ALA A CA 1
ATOM 1486 C C . ALA A 1 206 ? -0.222 1.377 21.078 1.00 96.19 206 ALA A C 1
ATOM 1488 O O . ALA A 1 206 ? -0.575 1.905 22.130 1.00 96.19 206 ALA A O 1
ATOM 1489 N N . ALA A 1 207 ? -1.026 0.546 20.413 1.00 96.38 207 ALA A N 1
ATOM 1490 C CA . ALA A 1 207 ? -2.398 0.233 20.805 1.00 96.38 207 ALA A CA 1
ATOM 1491 C C . ALA A 1 207 ? -2.494 -0.433 22.185 1.00 96.38 207 ALA A C 1
ATOM 1493 O O . ALA A 1 207 ? -3.470 -0.213 22.906 1.00 96.38 207 ALA A O 1
ATOM 1494 N N . TRP A 1 208 ? -1.490 -1.218 22.583 1.00 96.62 208 TRP A N 1
ATOM 1495 C CA . TRP A 1 208 ? -1.426 -1.812 23.918 1.00 96.62 208 TRP A CA 1
ATOM 1496 C C . TRP A 1 208 ? -1.244 -0.774 25.031 1.00 96.62 208 TRP A C 1
ATOM 1498 O O . TRP A 1 208 ? -1.743 -0.958 26.143 1.00 96.62 208 TRP A O 1
ATOM 1508 N N . HIS A 1 209 ? -0.579 0.335 24.716 1.00 95.69 209 HIS A N 1
ATOM 1509 C CA . HIS A 1 209 ? -0.411 1.470 25.616 1.00 95.69 209 HIS A CA 1
ATOM 1510 C C . HIS A 1 209 ? -1.556 2.488 25.545 1.00 95.69 209 HIS A C 1
ATOM 1512 O O . HIS A 1 209 ? -1.507 3.488 26.254 1.00 95.69 209 HIS A O 1
ATOM 1518 N N . LEU A 1 210 ? -2.596 2.257 24.739 1.00 95.44 210 LEU A N 1
ATOM 1519 C CA . LEU A 1 210 ? -3.735 3.167 24.615 1.00 95.44 210 LEU A CA 1
ATOM 1520 C C . LEU A 1 210 ? -4.962 2.640 25.368 1.00 95.44 210 LEU A C 1
ATOM 1522 O O . LEU A 1 210 ? -5.535 1.599 25.036 1.00 95.44 210 LEU A O 1
ATOM 1526 N N . GLU A 1 211 ? -5.421 3.415 26.346 1.00 94.81 211 GLU A N 1
ATOM 1527 C CA . GLU A 1 211 ? -6.654 3.161 27.095 1.00 94.81 211 GLU A CA 1
ATOM 1528 C C . GLU A 1 211 ? -7.647 4.300 26.916 1.00 94.81 211 GLU A C 1
ATOM 1530 O O . GLU A 1 211 ? -7.265 5.442 26.681 1.00 94.81 211 GLU A O 1
ATOM 1535 N N . ARG A 1 212 ? -8.940 4.006 27.048 1.00 92.00 212 ARG A N 1
ATOM 1536 C CA . ARG A 1 212 ? -9.980 5.030 26.969 1.00 92.00 212 ARG A CA 1
ATOM 1537 C C . ARG A 1 212 ? -10.196 5.651 28.354 1.00 92.00 212 ARG A C 1
ATOM 1539 O O . ARG A 1 212 ? -10.357 4.922 29.329 1.00 92.00 212 ARG A O 1
ATOM 1546 N N . ASN A 1 213 ? -10.167 6.979 28.449 1.00 89.50 213 ASN A N 1
ATOM 1547 C CA . ASN A 1 213 ? -10.482 7.712 29.678 1.00 89.50 213 ASN A CA 1
ATOM 1548 C C . ASN A 1 213 ? -12.013 7.834 29.877 1.00 89.50 213 ASN A C 1
ATOM 1550 O O . ASN A 1 213 ? -12.795 7.442 29.008 1.00 89.50 213 ASN A O 1
ATOM 1554 N N . GLY A 1 214 ? -12.443 8.403 31.010 1.00 82.88 214 GLY A N 1
ATOM 1555 C CA . GLY A 1 214 ? -13.868 8.617 31.316 1.00 82.88 214 GLY A CA 1
ATOM 1556 C C . GLY A 1 214 ? -14.597 9.553 30.340 1.00 82.88 214 GLY A C 1
ATOM 1557 O O . GLY A 1 214 ? -15.806 9.446 30.176 1.00 82.88 214 GLY A O 1
ATOM 1558 N N . GLU A 1 215 ? -13.865 10.408 29.625 1.00 82.88 215 GLU A N 1
ATOM 1559 C CA . GLU A 1 215 ? -14.394 11.305 28.583 1.00 82.88 215 GLU A CA 1
ATOM 1560 C C . GLU A 1 215 ? -14.525 10.613 27.218 1.00 82.88 215 GLU A C 1
ATOM 1562 O O . GLU A 1 215 ? -14.904 11.228 26.220 1.00 82.88 215 GLU A O 1
ATOM 1567 N N . GLY A 1 216 ? -14.166 9.331 27.136 1.00 83.75 216 GLY A N 1
ATOM 1568 C CA . GLY A 1 216 ? -14.179 8.592 25.887 1.00 83.75 216 GLY A CA 1
ATOM 1569 C C . GLY A 1 216 ? -13.039 8.962 24.936 1.00 83.75 216 GLY A C 1
ATOM 1570 O O . GLY A 1 216 ? -13.171 8.702 23.747 1.00 83.75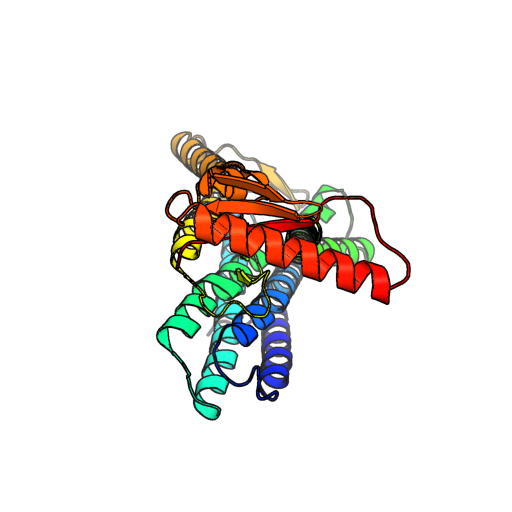 216 GLY A O 1
ATOM 1571 N N . ARG A 1 217 ? -11.927 9.530 25.407 1.00 88.12 217 ARG A N 1
ATOM 1572 C CA . ARG A 1 217 ? -10.711 9.797 24.616 1.00 88.12 217 ARG A CA 1
ATOM 1573 C C . ARG A 1 217 ? -9.651 8.730 24.869 1.00 88.12 217 ARG A C 1
ATOM 1575 O O . ARG A 1 217 ? -9.562 8.198 25.975 1.00 88.12 217 ARG A O 1
ATOM 1582 N N . LEU A 1 218 ? -8.837 8.417 23.861 1.00 91.94 218 LEU A N 1
ATOM 1583 C CA . LEU A 1 218 ? -7.662 7.567 24.057 1.00 91.94 218 LEU A CA 1
ATOM 1584 C C . LEU A 1 218 ? -6.566 8.356 24.780 1.00 91.94 218 LEU A C 1
ATOM 1586 O O . LEU A 1 218 ? -6.218 9.461 24.373 1.00 91.94 218 LEU A O 1
ATOM 1590 N N . ARG A 1 219 ? -6.019 7.770 25.843 1.00 93.88 219 ARG A N 1
ATOM 1591 C CA . ARG A 1 219 ? -4.852 8.262 26.573 1.00 93.88 219 ARG A CA 1
ATOM 1592 C C . ARG A 1 219 ? -3.750 7.216 26.549 1.00 93.88 219 ARG A C 1
ATOM 1594 O O . ARG A 1 219 ? -4.021 6.015 26.607 1.00 93.88 219 ARG A O 1
ATOM 1601 N N . PHE A 1 220 ? -2.513 7.687 26.516 1.00 93.81 220 PHE A N 1
ATOM 1602 C CA . PHE A 1 220 ? -1.351 6.829 26.676 1.00 93.81 220 PHE A CA 1
ATOM 1603 C C . PHE A 1 220 ? -1.183 6.434 28.149 1.00 93.81 220 PHE A C 1
ATOM 1605 O O . PHE A 1 220 ? -1.237 7.281 29.040 1.00 93.81 220 PHE A O 1
ATOM 1612 N N . VAL A 1 221 ? -0.974 5.145 28.402 1.00 94.38 221 VAL A N 1
ATOM 1613 C CA . VAL A 1 221 ? -0.742 4.572 29.727 1.00 94.38 221 VAL A CA 1
ATOM 1614 C C . VAL A 1 221 ? 0.556 3.772 29.696 1.00 94.38 221 VAL A C 1
ATOM 1616 O O . VAL A 1 221 ? 0.694 2.771 28.985 1.00 94.38 221 VAL A O 1
ATOM 1619 N N . SER A 1 222 ? 1.529 4.197 30.502 1.00 90.69 222 SER A N 1
ATOM 1620 C CA . SER A 1 222 ? 2.776 3.451 30.667 1.00 90.69 222 SER A CA 1
ATOM 1621 C C . SER A 1 222 ? 2.534 2.210 31.525 1.00 90.69 222 SER A C 1
ATOM 1623 O O . SER A 1 222 ? 2.209 2.304 32.706 1.00 90.69 222 SER A O 1
ATOM 1625 N N . ARG A 1 223 ? 2.717 1.024 30.936 1.00 91.25 223 ARG A N 1
ATOM 1626 C CA . ARG A 1 223 ? 2.496 -0.276 31.596 1.00 91.25 223 ARG A CA 1
ATOM 1627 C C . ARG A 1 223 ? 3.755 -0.848 32.272 1.00 91.25 223 ARG A C 1
ATOM 1629 O O . ARG A 1 223 ? 3.809 -2.043 32.537 1.00 91.25 223 ARG A O 1
ATOM 1636 N N . ARG A 1 224 ? 4.775 -0.011 32.530 1.00 91.38 224 ARG A N 1
ATOM 1637 C CA . ARG A 1 224 ? 6.072 -0.379 33.153 1.00 91.38 224 ARG A CA 1
ATOM 1638 C C . ARG A 1 224 ? 6.764 -1.602 32.520 1.00 91.38 224 ARG A C 1
ATOM 1640 O O . ARG A 1 224 ? 7.405 -2.387 33.209 1.00 91.38 224 ARG A O 1
ATOM 1647 N N . ARG A 1 225 ? 6.649 -1.771 31.197 1.00 92.56 225 ARG A N 1
ATOM 1648 C CA . ARG A 1 225 ? 7.343 -2.827 30.437 1.00 92.56 225 ARG A CA 1
ATOM 1649 C C . ARG A 1 225 ? 8.231 -2.216 29.349 1.00 92.56 225 ARG A C 1
ATOM 1651 O O . ARG A 1 225 ? 7.823 -2.180 28.188 1.00 92.56 225 ARG A O 1
ATOM 1658 N N . PRO A 1 226 ? 9.430 -1.722 29.711 1.00 92.00 226 PRO A N 1
ATOM 1659 C CA . PRO A 1 226 ? 10.290 -0.982 28.788 1.00 92.00 226 PRO A CA 1
ATOM 1660 C C . PRO A 1 226 ? 10.722 -1.819 27.579 1.00 92.00 226 PRO A C 1
ATOM 1662 O O . PRO A 1 226 ? 10.798 -1.285 26.480 1.00 92.00 226 PRO A O 1
ATOM 1665 N N . GLY A 1 227 ? 10.910 -3.135 27.742 1.00 95.31 227 GLY A N 1
ATOM 1666 C CA . GLY A 1 227 ? 11.293 -4.018 26.634 1.00 95.31 227 GLY A CA 1
ATOM 1667 C C . GLY A 1 227 ? 10.274 -4.057 25.490 1.00 95.31 227 GLY A C 1
ATOM 1668 O O . GLY A 1 227 ? 10.656 -4.127 24.326 1.00 95.31 227 GLY A O 1
ATOM 1669 N N . VAL A 1 228 ? 8.977 -3.938 25.788 1.00 94.88 228 VAL A N 1
ATOM 1670 C CA . VAL A 1 228 ? 7.954 -3.936 24.732 1.00 94.88 228 VAL A CA 1
ATOM 1671 C C . VAL A 1 228 ? 7.879 -2.584 24.031 1.00 94.88 228 VAL A C 1
ATOM 1673 O O . VAL A 1 228 ? 7.748 -2.550 22.812 1.00 94.88 228 VAL A O 1
ATOM 1676 N N . LEU A 1 229 ? 8.042 -1.482 24.770 1.00 94.38 229 LEU A N 1
ATOM 1677 C CA . LEU A 1 229 ? 8.187 -0.153 24.170 1.00 94.38 229 LEU A CA 1
ATOM 1678 C C . LEU A 1 229 ? 9.412 -0.090 23.253 1.00 94.38 229 LEU A C 1
ATOM 1680 O O . LEU A 1 229 ? 9.296 0.390 22.130 1.00 94.38 229 LEU A O 1
ATOM 1684 N N . ALA A 1 230 ? 10.550 -0.632 23.696 1.00 96.00 230 ALA A N 1
ATOM 1685 C CA . ALA A 1 230 ? 11.758 -0.731 22.883 1.00 96.00 230 ALA A CA 1
ATOM 1686 C C . ALA A 1 230 ? 11.509 -1.553 21.609 1.00 96.00 230 ALA A C 1
ATOM 1688 O O . ALA A 1 230 ? 11.870 -1.114 20.524 1.00 96.00 230 ALA A O 1
ATOM 1689 N N . CYS A 1 231 ? 10.817 -2.693 21.710 1.00 97.06 231 CYS A N 1
ATOM 1690 C CA . CYS A 1 231 ? 10.432 -3.496 20.548 1.00 97.06 231 CYS A CA 1
ATOM 1691 C C . CYS A 1 231 ? 9.540 -2.714 19.564 1.00 97.06 231 CYS A C 1
ATOM 1693 O O . CYS A 1 231 ? 9.812 -2.705 18.366 1.00 97.06 231 CYS A O 1
ATOM 1695 N N . GLY A 1 232 ? 8.522 -1.998 20.054 1.00 96.75 232 GLY A N 1
ATOM 1696 C CA . GLY A 1 232 ? 7.653 -1.170 19.210 1.00 96.75 232 GLY A CA 1
ATOM 1697 C C . GLY A 1 232 ? 8.374 0.015 18.561 1.00 96.75 232 GLY A C 1
ATOM 1698 O O . GLY A 1 232 ? 8.081 0.353 17.413 1.00 96.75 232 GLY A O 1
ATOM 1699 N N . ALA A 1 233 ? 9.334 0.616 19.270 1.00 97.00 233 ALA A N 1
ATOM 1700 C CA . ALA A 1 233 ? 10.177 1.692 18.759 1.00 97.00 233 ALA A CA 1
ATOM 1701 C C . ALA A 1 233 ? 11.161 1.189 17.694 1.00 97.00 233 ALA A C 1
ATOM 1703 O O . ALA A 1 233 ? 11.292 1.818 16.649 1.00 97.00 233 ALA A O 1
ATOM 1704 N N . LEU A 1 234 ? 11.792 0.030 17.908 1.00 98.06 234 LEU A N 1
ATOM 1705 C CA . LEU A 1 234 ? 12.641 -0.617 16.905 1.00 98.06 234 LEU A CA 1
ATOM 1706 C C . LEU A 1 234 ? 11.837 -1.001 15.658 1.00 98.06 234 LEU A C 1
ATOM 1708 O O . LEU A 1 234 ? 12.300 -0.776 14.545 1.00 98.06 234 LEU A O 1
ATOM 1712 N N . ALA A 1 235 ? 10.614 -1.509 15.825 1.00 97.88 235 ALA A N 1
ATOM 1713 C CA . ALA A 1 235 ? 9.724 -1.812 14.707 1.00 97.88 235 ALA A CA 1
ATOM 1714 C C . ALA A 1 235 ? 9.310 -0.543 13.933 1.00 97.88 235 ALA A C 1
ATOM 1716 O O . ALA A 1 235 ? 9.301 -0.548 12.702 1.00 97.88 235 ALA A O 1
ATOM 1717 N N . ALA A 1 236 ? 9.034 0.565 14.635 1.00 97.31 236 ALA A N 1
ATOM 1718 C CA . ALA A 1 236 ? 8.790 1.864 14.003 1.00 97.31 236 ALA A CA 1
ATOM 1719 C C . ALA A 1 236 ? 10.019 2.353 13.228 1.00 97.31 236 ALA A C 1
ATOM 1721 O O . ALA A 1 236 ? 9.897 2.743 12.071 1.00 97.31 236 ALA A O 1
ATOM 1722 N N . ALA A 1 237 ? 11.201 2.298 13.847 1.00 97.50 237 ALA A N 1
ATOM 1723 C CA . ALA A 1 237 ? 12.454 2.716 13.233 1.00 97.50 237 ALA A CA 1
ATOM 1724 C C . ALA A 1 237 ? 12.787 1.874 11.995 1.00 97.50 237 ALA A C 1
ATOM 1726 O O . ALA A 1 237 ? 13.174 2.432 10.976 1.00 97.50 237 ALA A O 1
ATOM 1727 N N . ALA A 1 238 ? 12.569 0.557 12.047 1.00 96.25 238 ALA A N 1
ATOM 1728 C CA . ALA A 1 238 ? 12.731 -0.325 10.895 1.00 96.25 238 ALA A CA 1
ATOM 1729 C C . ALA A 1 238 ? 11.756 0.040 9.764 1.00 96.25 238 ALA A C 1
ATOM 1731 O O . ALA A 1 238 ? 12.173 0.184 8.619 1.00 96.25 238 ALA A O 1
ATOM 1732 N N . SER A 1 239 ? 10.474 0.258 10.081 1.00 95.62 239 SER A N 1
ATOM 1733 C CA . SER A 1 239 ? 9.467 0.666 9.094 1.00 95.62 239 SER A CA 1
ATOM 1734 C C . SER A 1 239 ? 9.806 2.015 8.447 1.00 95.62 239 SER A C 1
ATOM 1736 O O . SER A 1 239 ? 9.833 2.115 7.223 1.00 95.62 239 SER A O 1
ATOM 1738 N N . ILE A 1 240 ? 10.142 3.037 9.236 1.00 95.25 240 ILE A N 1
ATOM 1739 C CA . ILE A 1 240 ? 10.539 4.356 8.718 1.00 95.25 240 ILE A CA 1
ATOM 1740 C C . ILE A 1 240 ? 11.840 4.250 7.915 1.00 95.25 240 ILE A C 1
ATOM 1742 O O . ILE A 1 240 ? 11.935 4.799 6.820 1.00 95.25 240 ILE A O 1
ATOM 1746 N N . GLY A 1 241 ? 12.821 3.504 8.428 1.00 95.00 241 GLY A N 1
ATOM 1747 C CA . GLY A 1 241 ? 14.108 3.281 7.777 1.00 95.00 241 GLY A CA 1
ATOM 1748 C C . GLY A 1 241 ? 13.964 2.631 6.404 1.00 95.00 241 GLY A C 1
ATOM 1749 O O . GLY A 1 241 ? 14.642 3.045 5.473 1.00 95.00 241 GLY A O 1
ATOM 1750 N N . THR A 1 242 ? 13.037 1.682 6.241 1.00 92.75 242 THR A N 1
ATOM 1751 C CA . THR A 1 242 ? 12.788 1.055 4.931 1.00 92.75 242 THR A CA 1
ATOM 1752 C C . THR A 1 242 ? 12.187 2.012 3.907 1.00 92.75 242 THR A C 1
ATOM 1754 O O . THR A 1 242 ? 12.519 1.920 2.733 1.00 92.75 242 THR A O 1
ATOM 1757 N N . VAL A 1 243 ? 11.358 2.969 4.337 1.00 90.31 243 VAL A N 1
ATOM 1758 C CA . VAL A 1 243 ? 10.836 4.010 3.441 1.00 90.31 243 VAL A CA 1
ATOM 1759 C C . VAL A 1 243 ? 11.950 4.989 3.071 1.00 90.31 243 VAL A C 1
ATOM 1761 O O . VAL A 1 243 ? 12.127 5.299 1.895 1.00 90.31 243 VAL A O 1
ATOM 1764 N N . ALA A 1 244 ? 12.731 5.429 4.063 1.00 91.44 244 ALA A N 1
ATOM 1765 C CA . ALA A 1 244 ? 13.817 6.392 3.883 1.00 91.44 244 ALA A CA 1
ATOM 1766 C C . ALA A 1 244 ? 14.981 5.854 3.033 1.00 91.44 244 ALA A C 1
ATOM 1768 O O . ALA A 1 244 ? 15.613 6.623 2.320 1.00 91.44 244 ALA A O 1
ATOM 1769 N N . LEU A 1 245 ? 15.258 4.550 3.111 1.00 91.31 245 LEU A N 1
ATOM 1770 C CA . LEU A 1 245 ? 16.308 3.857 2.355 1.00 91.31 245 LEU A CA 1
ATOM 1771 C C . LEU A 1 245 ? 15.731 3.018 1.208 1.00 91.31 245 LEU A C 1
ATOM 1773 O O . LEU A 1 245 ? 16.364 2.061 0.760 1.00 91.31 245 LEU A O 1
ATOM 1777 N N . GLY A 1 246 ? 14.500 3.307 0.783 1.00 88.25 246 GLY A N 1
ATOM 1778 C CA . GLY A 1 246 ? 13.799 2.442 -0.156 1.00 88.25 246 GLY A CA 1
ATOM 1779 C C . GLY A 1 246 ? 14.436 2.412 -1.547 1.00 88.25 246 GLY A C 1
ATOM 1780 O O . GLY A 1 246 ? 14.342 1.385 -2.204 1.00 88.25 246 GLY A O 1
ATOM 1781 N N . ASP A 1 247 ? 15.167 3.449 -1.960 1.00 86.69 247 ASP A N 1
ATOM 1782 C CA . ASP A 1 247 ? 15.989 3.438 -3.178 1.00 86.69 247 ASP A CA 1
ATOM 1783 C C . ASP A 1 247 ? 17.087 2.362 -3.121 1.00 86.69 247 ASP A C 1
ATOM 1785 O O . ASP A 1 247 ? 17.233 1.550 -4.035 1.00 86.69 247 ASP A O 1
ATOM 1789 N N . ARG A 1 248 ? 17.802 2.282 -1.993 1.00 87.62 248 ARG A N 1
ATOM 1790 C CA . ARG A 1 248 ? 18.860 1.289 -1.746 1.00 87.62 248 ARG A CA 1
ATOM 1791 C C . ARG A 1 248 ? 18.324 -0.119 -1.519 1.00 87.62 248 ARG A C 1
ATOM 1793 O O . ARG A 1 248 ? 19.027 -1.089 -1.776 1.00 87.62 248 ARG A O 1
ATOM 1800 N N . LEU A 1 249 ? 17.103 -0.233 -1.000 1.00 87.94 249 LEU A N 1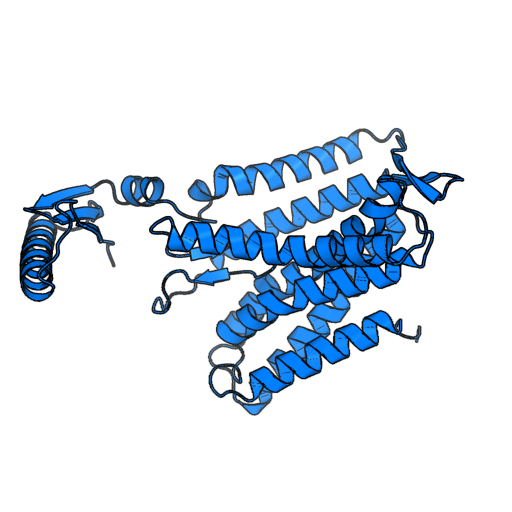
ATOM 1801 C CA . LEU A 1 249 ? 16.423 -1.513 -0.787 1.00 87.94 249 LEU A CA 1
ATOM 1802 C C . LEU A 1 249 ? 15.683 -2.010 -2.040 1.00 87.94 249 LEU A C 1
ATOM 1804 O O . LEU A 1 249 ? 15.084 -3.085 -1.999 1.00 87.94 249 LEU A O 1
ATOM 1808 N N . GLY A 1 250 ? 15.697 -1.240 -3.135 1.00 86.75 250 GLY A N 1
ATOM 1809 C CA . GLY A 1 250 ? 14.984 -1.571 -4.370 1.00 86.75 250 GLY A CA 1
ATOM 1810 C C . GLY A 1 250 ? 13.460 -1.488 -4.238 1.00 86.75 250 GLY A C 1
ATOM 1811 O O . GLY A 1 250 ? 12.736 -2.162 -4.967 1.00 86.75 250 GLY A O 1
ATOM 1812 N N . HIS A 1 251 ? 12.953 -0.706 -3.282 1.00 88.12 251 HIS A N 1
ATOM 1813 C CA . HIS A 1 251 ? 11.521 -0.482 -3.066 1.00 88.12 251 HIS A CA 1
ATOM 1814 C C . HIS A 1 251 ? 10.941 0.608 -3.973 1.00 88.12 251 HIS A C 1
ATOM 1816 O O . HIS A 1 251 ? 9.760 0.592 -4.317 1.00 88.12 251 HIS A O 1
ATOM 1822 N N . TRP A 1 252 ? 11.776 1.562 -4.347 1.00 85.06 252 TRP A N 1
ATOM 1823 C CA . TRP A 1 252 ? 11.510 2.569 -5.363 1.00 85.06 252 TRP A CA 1
ATOM 1824 C C . TRP A 1 252 ? 12.841 2.920 -6.026 1.00 85.06 252 TRP A C 1
ATOM 1826 O O . TRP A 1 252 ? 13.893 2.452 -5.600 1.00 85.06 252 TRP A O 1
ATOM 1836 N N . GLN A 1 253 ? 12.806 3.690 -7.104 1.00 84.75 253 GLN A N 1
ATOM 1837 C CA . GLN A 1 253 ? 14.006 4.153 -7.796 1.00 84.75 253 GLN A CA 1
ATOM 1838 C C . GLN A 1 253 ? 13.933 5.664 -7.986 1.00 84.75 253 GLN A C 1
ATOM 1840 O O . GLN A 1 253 ? 12.891 6.275 -7.770 1.00 84.75 253 GLN A O 1
ATOM 1845 N N . THR A 1 254 ? 15.040 6.277 -8.382 1.00 85.69 254 THR A N 1
ATOM 1846 C CA . THR A 1 254 ? 15.111 7.680 -8.803 1.00 85.69 254 THR A CA 1
ATOM 1847 C C . THR A 1 254 ? 15.996 7.806 -10.028 1.00 85.69 254 THR A C 1
ATOM 1849 O O . THR A 1 254 ? 16.816 6.935 -10.307 1.00 85.69 254 THR A O 1
ATOM 1852 N N . ALA A 1 255 ? 15.906 8.943 -10.719 1.00 85.75 255 ALA A N 1
ATOM 1853 C CA . ALA A 1 255 ? 16.843 9.283 -11.787 1.00 85.75 255 ALA A CA 1
ATOM 1854 C C . ALA A 1 255 ? 18.313 9.139 -11.354 1.00 85.75 255 ALA A C 1
ATOM 1856 O O . ALA A 1 255 ? 19.138 8.649 -12.126 1.00 85.75 255 ALA A O 1
ATOM 1857 N N . SER A 1 256 ? 18.639 9.569 -10.129 1.00 87.19 256 SER A N 1
ATOM 1858 C CA . SER A 1 256 ? 20.001 9.548 -9.598 1.00 87.19 256 SER A CA 1
ATOM 1859 C C . SER A 1 256 ? 20.444 8.147 -9.187 1.00 87.19 256 SER A C 1
ATOM 1861 O O . SER A 1 256 ? 21.575 7.785 -9.497 1.00 87.19 256 SER A O 1
ATOM 1863 N N . SER A 1 257 ? 19.583 7.344 -8.549 1.00 87.44 257 SER A N 1
ATOM 1864 C CA . SER A 1 257 ? 19.912 5.948 -8.216 1.00 87.44 257 SER A CA 1
ATOM 1865 C C . SER A 1 257 ? 20.116 5.105 -9.471 1.00 87.44 257 SER A C 1
ATOM 1867 O O . SER A 1 257 ? 21.099 4.377 -9.550 1.00 87.44 257 SER A O 1
ATOM 1869 N N . ILE A 1 258 ? 19.265 5.274 -10.489 1.00 87.94 258 ILE A N 1
ATOM 1870 C CA . ILE A 1 258 ? 19.409 4.566 -11.766 1.00 87.94 258 ILE A CA 1
ATOM 1871 C C . ILE A 1 258 ? 20.707 4.997 -12.458 1.00 87.94 258 ILE A C 1
ATOM 1873 O O . ILE A 1 258 ? 21.483 4.155 -12.898 1.00 87.94 258 ILE A O 1
ATOM 1877 N N . ALA A 1 259 ? 20.989 6.302 -12.531 1.00 89.19 259 ALA A N 1
ATOM 1878 C CA . ALA A 1 259 ? 22.231 6.793 -13.127 1.00 89.19 259 ALA A CA 1
ATOM 1879 C C . ALA A 1 259 ? 23.481 6.293 -12.379 1.00 89.19 259 ALA A C 1
ATOM 1881 O O . ALA A 1 259 ? 24.486 5.984 -13.021 1.00 89.19 259 ALA A O 1
ATOM 1882 N N . ALA A 1 260 ? 23.419 6.208 -11.046 1.00 89.69 260 ALA A N 1
ATOM 1883 C CA . ALA A 1 260 ? 24.500 5.685 -10.218 1.00 89.69 260 ALA A CA 1
ATOM 1884 C C . ALA A 1 260 ? 24.744 4.189 -10.466 1.00 89.69 260 ALA A C 1
ATOM 1886 O O . ALA A 1 260 ? 25.900 3.793 -10.597 1.00 89.69 260 ALA A O 1
ATOM 1887 N N . GLU A 1 261 ? 23.675 3.395 -10.578 1.00 89.81 261 GLU A N 1
ATOM 1888 C CA . GLU A 1 261 ? 23.749 1.956 -10.857 1.00 89.81 261 GLU A CA 1
ATOM 1889 C C . GLU A 1 261 ? 24.307 1.678 -12.259 1.00 89.81 261 GLU A C 1
ATOM 1891 O O . GLU A 1 261 ? 25.210 0.863 -12.428 1.00 89.81 261 GLU A O 1
ATOM 1896 N N . LEU A 1 262 ? 23.827 2.408 -13.271 1.00 93.00 262 LEU A N 1
ATOM 1897 C CA . LEU A 1 262 ? 24.325 2.290 -14.642 1.00 93.00 262 LEU A CA 1
ATOM 1898 C C . LEU A 1 262 ? 25.805 2.694 -14.733 1.00 93.00 262 LEU A C 1
ATOM 1900 O O . LEU A 1 262 ? 26.614 2.021 -15.372 1.00 93.00 262 LEU A O 1
ATOM 1904 N N . GLY A 1 263 ? 26.178 3.792 -14.071 1.00 93.56 263 GLY A N 1
ATOM 1905 C CA . GLY A 1 263 ? 27.563 4.223 -13.892 1.00 93.56 263 GLY A CA 1
ATOM 1906 C C . GLY A 1 263 ? 28.288 4.701 -15.160 1.00 93.56 263 GLY A C 1
ATOM 1907 O O . GLY A 1 263 ? 29.425 5.172 -15.039 1.00 93.56 263 GLY A O 1
ATOM 1908 N N . GLY A 1 264 ? 27.690 4.570 -16.347 1.00 94.50 264 GLY A N 1
ATOM 1909 C CA . GLY A 1 264 ? 28.177 5.075 -17.631 1.00 94.50 264 GLY A CA 1
ATOM 1910 C C . GLY A 1 264 ? 27.355 6.259 -18.145 1.00 94.50 264 GLY A C 1
ATOM 1911 O O . GLY A 1 264 ? 26.155 6.375 -17.884 1.00 94.50 264 GLY A O 1
ATOM 1912 N N . GLU A 1 265 ? 28.010 7.156 -18.879 1.00 96.75 265 GLU A N 1
ATOM 1913 C CA . GLU A 1 265 ? 27.384 8.320 -19.500 1.00 96.75 265 GLU A CA 1
ATOM 1914 C C . GLU A 1 265 ? 28.027 8.608 -20.857 1.00 96.75 265 GLU A C 1
ATOM 1916 O O . GLU A 1 265 ? 29.250 8.668 -20.973 1.00 96.75 265 GLU A O 1
ATOM 1921 N N . THR A 1 266 ? 27.193 8.811 -21.875 1.00 96.75 266 THR A N 1
ATOM 1922 C CA . THR A 1 266 ? 27.600 9.220 -23.221 1.00 96.75 266 THR A CA 1
ATOM 1923 C C . THR A 1 266 ? 26.657 10.308 -23.721 1.00 96.75 266 THR A C 1
ATOM 1925 O O . THR A 1 266 ? 25.440 10.156 -23.651 1.00 96.75 266 THR A O 1
ATOM 1928 N N . ILE A 1 267 ? 27.211 11.405 -24.237 1.00 96.50 267 ILE A N 1
ATOM 1929 C CA . ILE A 1 267 ? 26.441 12.533 -24.773 1.00 96.50 267 ILE A CA 1
ATOM 1930 C C . ILE A 1 267 ? 26.745 12.666 -26.264 1.00 96.50 267 ILE A C 1
ATOM 1932 O O . ILE A 1 267 ? 27.910 12.769 -26.650 1.00 96.50 267 ILE A O 1
ATOM 1936 N N . VAL A 1 268 ? 25.701 12.679 -27.094 1.00 95.81 268 VAL A N 1
ATOM 1937 C CA . VAL A 1 268 ? 25.793 12.915 -28.542 1.00 95.81 268 VAL A CA 1
ATOM 1938 C C . VAL A 1 268 ? 24.670 13.864 -28.952 1.00 95.81 268 VAL A C 1
ATOM 1940 O O . VAL A 1 268 ? 23.492 13.536 -28.831 1.00 95.81 268 VAL A O 1
ATOM 1943 N N . GLY A 1 269 ? 25.028 15.054 -29.440 1.00 92.88 269 GLY A N 1
ATOM 1944 C CA . GLY A 1 269 ? 24.054 16.072 -29.842 1.00 92.88 269 GLY A CA 1
ATOM 1945 C C . GLY A 1 269 ? 23.093 16.434 -28.705 1.00 92.88 269 GLY A C 1
ATOM 1946 O O . GLY A 1 269 ? 23.522 16.826 -27.623 1.00 92.88 269 GLY A O 1
ATOM 1947 N N . SER A 1 270 ? 21.792 16.290 -28.953 1.00 91.56 270 SER A N 1
ATOM 1948 C CA . SER A 1 270 ? 20.722 16.530 -27.978 1.00 91.56 270 SER A CA 1
ATOM 1949 C C . SER A 1 270 ? 20.364 15.304 -27.132 1.00 91.56 270 SER A C 1
ATOM 1951 O O . SER A 1 270 ? 19.367 15.353 -26.418 1.00 91.56 270 SER A O 1
ATOM 1953 N N . CYS A 1 271 ? 21.119 14.206 -27.207 1.00 95.19 271 CYS A N 1
ATOM 1954 C CA . CYS A 1 271 ? 20.832 12.988 -26.457 1.00 95.19 271 CYS A CA 1
ATOM 1955 C C . CYS A 1 271 ? 21.905 12.717 -25.396 1.00 95.19 271 CYS A C 1
ATOM 1957 O O . CYS A 1 271 ? 23.102 12.662 -25.693 1.00 95.19 271 CYS A O 1
ATOM 1959 N N . GLN A 1 272 ? 21.460 12.527 -24.154 1.00 96.06 272 GLN A N 1
ATOM 1960 C CA . GLN A 1 272 ? 22.284 12.153 -23.010 1.00 96.06 272 GLN A CA 1
ATOM 1961 C C . GLN A 1 272 ? 21.899 10.741 -22.576 1.00 96.06 272 GLN A C 1
ATOM 1963 O O . GLN A 1 272 ? 20.815 10.512 -22.044 1.00 96.06 272 GLN A O 1
ATOM 1968 N N . VAL A 1 273 ? 22.789 9.783 -22.817 1.00 95.94 273 VAL A N 1
ATOM 1969 C CA . VAL A 1 273 ? 22.553 8.363 -22.554 1.00 95.94 273 VAL A CA 1
ATOM 1970 C C . VAL A 1 273 ? 23.297 7.949 -21.289 1.00 95.94 273 VAL A C 1
ATOM 1972 O O . VAL A 1 273 ? 24.528 7.901 -21.261 1.00 95.94 273 VAL A O 1
ATOM 1975 N N . ARG A 1 274 ? 22.548 7.620 -20.236 1.00 95.94 274 ARG A N 1
ATOM 1976 C CA . ARG A 1 274 ? 23.036 6.875 -19.071 1.00 95.94 274 ARG A CA 1
ATOM 1977 C C . ARG A 1 274 ? 23.001 5.396 -19.421 1.00 95.94 274 ARG A C 1
ATOM 1979 O O . ARG A 1 274 ? 21.962 4.915 -19.858 1.00 95.94 274 ARG A O 1
ATOM 1986 N N . HIS A 1 275 ? 24.101 4.674 -19.255 1.00 95.38 275 HIS A N 1
ATOM 1987 C CA . HIS A 1 275 ? 24.184 3.285 -19.707 1.00 95.38 275 HIS A CA 1
ATOM 1988 C C . HIS A 1 275 ? 24.986 2.405 -18.756 1.00 95.38 275 HIS A C 1
ATOM 1990 O O . HIS A 1 275 ? 25.887 2.891 -18.072 1.00 95.38 275 HIS A O 1
ATOM 1996 N N . ASP A 1 276 ? 24.680 1.109 -18.748 1.00 95.12 276 ASP A N 1
ATOM 1997 C CA . ASP A 1 276 ? 25.467 0.116 -18.020 1.00 95.12 276 ASP A CA 1
ATOM 1998 C C . ASP A 1 276 ? 26.894 0.057 -18.597 1.00 95.12 276 ASP A C 1
ATOM 2000 O O . ASP A 1 276 ? 27.099 0.041 -19.817 1.00 95.12 276 ASP A O 1
ATOM 2004 N N . ARG A 1 277 ? 27.903 0.035 -17.719 1.00 94.94 277 ARG A N 1
ATOM 2005 C CA . ARG A 1 277 ? 29.327 -0.037 -18.096 1.00 94.94 277 ARG A CA 1
ATOM 2006 C C . ARG A 1 277 ? 29.705 -1.315 -18.845 1.00 94.94 277 ARG A C 1
ATOM 2008 O O . ARG A 1 277 ? 30.754 -1.340 -19.483 1.00 94.94 277 ARG A O 1
ATOM 2015 N N . ARG A 1 278 ? 28.883 -2.363 -18.759 1.00 96.06 278 ARG A N 1
ATOM 2016 C CA . ARG A 1 278 ? 29.071 -3.636 -19.471 1.00 96.06 278 ARG A CA 1
ATOM 2017 C C . ARG A 1 278 ? 28.757 -3.539 -20.963 1.00 96.06 278 ARG A C 1
ATOM 2019 O O . ARG A 1 278 ? 29.189 -4.402 -21.720 1.00 96.06 278 ARG A O 1
ATOM 2026 N N . ILE A 1 279 ? 28.025 -2.510 -21.394 1.00 96.12 279 ILE A N 1
ATOM 2027 C CA . ILE A 1 279 ? 27.682 -2.314 -22.805 1.00 96.12 279 ILE A CA 1
ATOM 2028 C C . ILE A 1 279 ? 28.915 -1.772 -23.549 1.00 96.12 279 ILE A C 1
ATOM 2030 O O . ILE A 1 279 ? 29.510 -0.789 -23.090 1.00 96.12 279 ILE A O 1
ATOM 2034 N N . PRO A 1 280 ? 29.314 -2.366 -24.692 1.00 96.94 280 PRO A N 1
ATOM 2035 C CA . PRO A 1 280 ? 30.425 -1.861 -25.489 1.00 96.94 280 PRO A CA 1
ATOM 2036 C C . PRO A 1 280 ? 30.237 -0.385 -25.856 1.00 96.94 280 PRO A C 1
ATOM 2038 O O . PRO A 1 280 ? 29.185 0.030 -26.337 1.00 96.94 280 PRO A O 1
ATOM 2041 N N . GLN A 1 281 ? 31.287 0.415 -25.664 1.00 96.31 281 GLN A N 1
ATOM 2042 C CA . GLN A 1 281 ? 31.254 1.865 -25.904 1.00 96.31 281 GLN A CA 1
ATOM 2043 C C . GLN A 1 281 ? 30.847 2.233 -27.336 1.00 96.31 281 GLN A C 1
ATOM 2045 O O . GLN A 1 281 ? 30.215 3.264 -27.560 1.00 96.31 281 GLN A O 1
ATOM 2050 N N . GLU A 1 282 ? 31.189 1.396 -28.314 1.00 96.81 282 GLU A N 1
ATOM 2051 C CA . GLU A 1 282 ? 30.762 1.600 -29.697 1.00 96.81 282 GLU A CA 1
ATOM 2052 C C . GLU A 1 282 ? 29.246 1.493 -29.859 1.00 96.81 282 GLU A C 1
ATOM 2054 O O . GLU A 1 282 ? 28.655 2.334 -30.533 1.00 96.81 282 GLU A O 1
ATOM 2059 N N . ASP A 1 283 ? 28.612 0.517 -29.210 1.00 97.25 283 ASP A N 1
ATOM 2060 C CA . ASP A 1 283 ? 27.166 0.307 -29.292 1.00 97.25 283 ASP A CA 1
ATOM 2061 C C . ASP A 1 283 ? 26.412 1.439 -28.595 1.00 97.25 283 ASP A C 1
ATOM 2063 O O . ASP A 1 283 ? 25.443 1.967 -29.138 1.00 97.25 283 ASP A O 1
ATOM 2067 N N . VAL A 1 284 ? 26.914 1.895 -27.442 1.00 96.94 284 VAL A N 1
ATOM 2068 C CA . VAL A 1 284 ? 26.369 3.068 -26.742 1.00 96.94 284 VAL A CA 1
ATOM 2069 C C . VAL A 1 284 ? 26.449 4.316 -27.621 1.00 96.94 284 VAL A C 1
ATOM 2071 O O . VAL A 1 284 ? 25.482 5.072 -27.704 1.00 96.94 284 VAL A O 1
ATOM 2074 N N . ARG A 1 285 ? 27.578 4.546 -28.305 1.00 96.94 285 ARG A N 1
ATOM 2075 C CA . ARG A 1 285 ? 27.739 5.696 -29.210 1.00 96.94 285 ARG A CA 1
ATOM 2076 C C . ARG A 1 285 ? 26.816 5.614 -30.419 1.00 96.94 285 ARG A C 1
ATOM 2078 O O . ARG A 1 285 ? 26.244 6.637 -30.786 1.00 96.94 285 ARG A O 1
ATOM 2085 N N . ARG A 1 286 ? 26.655 4.427 -31.016 1.00 97.25 286 ARG A N 1
ATOM 2086 C CA . ARG A 1 286 ? 25.699 4.198 -32.113 1.00 97.25 286 ARG A CA 1
ATOM 2087 C C . ARG A 1 286 ? 24.277 4.503 -31.646 1.00 97.25 286 ARG A C 1
ATOM 2089 O O . ARG A 1 286 ? 23.602 5.316 -32.263 1.00 97.25 286 ARG A O 1
ATOM 2096 N N . PHE A 1 287 ? 23.878 3.964 -30.495 1.00 97.00 287 PHE A N 1
ATOM 2097 C CA . PHE A 1 287 ? 22.571 4.232 -29.897 1.00 97.00 287 PHE A CA 1
ATOM 2098 C C . PHE A 1 287 ? 22.353 5.725 -29.599 1.00 97.00 287 PHE A C 1
ATOM 2100 O O . PHE A 1 287 ? 21.297 6.276 -29.901 1.00 97.00 287 PHE A O 1
ATOM 2107 N N . ALA A 1 288 ? 23.354 6.410 -29.038 1.00 97.00 288 ALA A N 1
ATOM 2108 C CA . ALA A 1 288 ? 23.274 7.840 -28.748 1.00 97.00 288 ALA A CA 1
ATOM 2109 C C . ALA A 1 288 ? 23.157 8.689 -30.028 1.00 97.00 288 ALA A C 1
ATOM 2111 O O . ALA A 1 288 ? 22.403 9.663 -30.049 1.00 97.00 288 ALA A O 1
ATOM 2112 N N . ALA A 1 289 ? 23.858 8.311 -31.102 1.00 97.31 289 ALA A N 1
ATOM 2113 C CA . ALA A 1 289 ? 23.742 8.960 -32.406 1.00 97.31 289 ALA A CA 1
ATOM 2114 C C . ALA A 1 289 ? 22.352 8.752 -33.029 1.00 97.31 289 ALA A C 1
ATOM 2116 O O . ALA A 1 289 ? 21.735 9.722 -33.472 1.00 97.31 289 ALA A O 1
ATOM 2117 N N . ASP A 1 290 ? 21.824 7.527 -32.985 1.00 97.56 290 ASP A N 1
ATOM 2118 C CA . ASP A 1 290 ? 20.473 7.213 -33.461 1.00 97.56 290 ASP A CA 1
ATOM 2119 C C . ASP A 1 290 ? 19.408 7.968 -32.657 1.00 97.56 290 ASP A C 1
ATOM 2121 O O . ASP A 1 290 ? 18.463 8.521 -33.222 1.00 97.56 290 ASP A O 1
ATOM 2125 N N . CYS A 1 291 ? 19.569 8.049 -31.334 1.00 96.31 291 CYS A N 1
ATOM 2126 C CA . CYS A 1 291 ? 18.716 8.857 -30.467 1.00 96.31 291 CYS A CA 1
ATOM 2127 C C . CYS A 1 291 ? 18.729 10.334 -30.890 1.00 96.31 291 CYS A C 1
ATOM 2129 O O . CYS A 1 291 ? 17.671 10.929 -31.099 1.00 96.31 291 CYS A O 1
ATOM 2131 N N . ALA A 1 292 ? 19.915 10.925 -31.063 1.00 95.69 292 ALA A N 1
ATOM 2132 C CA . ALA A 1 292 ? 20.054 12.320 -31.471 1.00 95.69 292 ALA A CA 1
ATOM 2133 C C . ALA A 1 292 ? 19.407 12.591 -32.841 1.00 95.69 292 ALA A C 1
ATOM 2135 O O . ALA A 1 292 ? 18.723 13.605 -33.006 1.00 95.69 292 ALA A O 1
ATOM 2136 N N . ALA A 1 293 ? 19.564 11.670 -33.798 1.00 95.75 293 ALA A N 1
ATOM 2137 C CA . ALA A 1 293 ? 18.935 11.757 -35.112 1.00 95.75 293 ALA A CA 1
ATOM 2138 C C . ALA A 1 293 ? 17.399 11.731 -35.015 1.00 95.75 293 ALA A C 1
ATOM 2140 O O . ALA A 1 293 ? 16.738 12.614 -35.561 1.00 95.75 293 ALA A O 1
ATOM 2141 N N . HIS A 1 294 ? 16.823 10.793 -34.253 1.00 94.88 294 HIS A N 1
ATOM 2142 C CA . HIS A 1 294 ? 15.371 10.726 -34.047 1.00 94.88 294 HIS A CA 1
ATOM 2143 C C . HIS A 1 294 ? 14.820 11.970 -33.348 1.00 94.88 294 HIS A C 1
ATOM 2145 O O . HIS A 1 294 ? 13.789 12.504 -33.760 1.00 94.88 294 HIS A O 1
ATOM 2151 N N . VAL A 1 295 ? 15.510 12.466 -32.318 1.00 93.00 295 VAL A N 1
ATOM 2152 C CA . VAL A 1 295 ? 15.115 13.698 -31.622 1.00 93.00 295 VAL A CA 1
ATOM 2153 C C . VAL A 1 295 ? 15.108 14.881 -32.592 1.00 93.00 295 VAL A C 1
ATOM 2155 O O . VAL A 1 295 ? 14.166 15.674 -32.571 1.00 93.00 295 VAL A O 1
ATOM 2158 N N . ALA A 1 296 ? 16.105 14.988 -33.476 1.00 92.12 296 ALA A N 1
ATOM 2159 C CA . ALA A 1 296 ? 16.141 16.027 -34.501 1.00 92.12 296 ALA A CA 1
ATOM 2160 C C . ALA A 1 296 ? 14.954 15.918 -35.476 1.00 92.12 296 ALA A C 1
ATOM 2162 O O . ALA A 1 296 ? 14.266 16.914 -35.709 1.00 92.12 296 ALA A O 1
ATOM 2163 N N . THR A 1 297 ? 14.654 14.715 -35.979 1.00 93.19 297 THR A N 1
ATOM 2164 C CA . THR A 1 297 ? 13.505 14.475 -36.869 1.00 93.19 297 THR A CA 1
ATOM 2165 C C . THR A 1 297 ? 12.173 14.824 -36.200 1.00 93.19 297 THR A C 1
ATOM 2167 O O . THR A 1 297 ? 11.343 15.507 -36.800 1.00 93.19 297 THR A O 1
ATOM 2170 N N . ILE A 1 298 ? 11.968 14.416 -34.943 1.00 92.06 298 ILE A N 1
ATOM 2171 C CA . ILE A 1 298 ? 10.736 14.704 -34.191 1.00 92.06 298 ILE A CA 1
ATOM 2172 C C . ILE A 1 298 ? 10.578 16.211 -33.958 1.00 92.06 298 ILE A C 1
ATOM 2174 O O . ILE A 1 298 ? 9.487 16.747 -34.147 1.00 92.06 298 ILE A O 1
ATOM 2178 N N . ARG A 1 299 ? 11.656 16.917 -33.590 1.00 90.56 299 ARG A N 1
ATOM 2179 C CA . ARG A 1 299 ? 11.628 18.379 -33.398 1.00 90.56 299 ARG A CA 1
ATOM 2180 C C . ARG A 1 299 ? 11.287 19.112 -34.690 1.00 90.56 299 ARG A C 1
ATOM 2182 O O . ARG A 1 299 ? 10.478 20.038 -34.663 1.00 90.56 299 ARG A O 1
ATOM 2189 N N . GLN A 1 300 ? 11.865 18.679 -35.810 1.00 91.19 300 GLN A N 1
ATOM 2190 C CA . GLN A 1 300 ? 11.549 19.232 -37.123 1.00 91.19 300 GLN A CA 1
ATOM 2191 C C . GLN A 1 300 ? 10.073 19.017 -37.476 1.00 91.19 300 GLN A C 1
ATOM 2193 O O . GLN A 1 300 ? 9.418 19.944 -37.946 1.00 91.19 300 GLN A O 1
ATOM 2198 N N . TRP A 1 301 ? 9.538 17.822 -37.214 1.00 93.06 301 TRP A N 1
ATOM 2199 C CA . TRP A 1 301 ? 8.142 17.494 -37.499 1.00 93.06 301 TRP A CA 1
ATOM 2200 C C . TRP A 1 301 ? 7.148 18.272 -36.622 1.00 93.06 301 TRP A C 1
ATOM 2202 O O . TRP A 1 301 ? 6.145 18.771 -37.127 1.00 93.06 301 TRP A O 1
ATOM 2212 N N . LEU A 1 302 ? 7.432 18.425 -35.325 1.00 91.81 302 LEU A N 1
ATOM 2213 C CA . LEU A 1 302 ? 6.555 19.139 -34.388 1.00 91.81 302 LEU A CA 1
ATOM 2214 C C . LEU A 1 302 ? 6.570 20.665 -34.569 1.00 91.81 302 LEU A C 1
ATOM 2216 O O . LEU A 1 302 ? 5.690 21.347 -34.044 1.00 91.81 302 LEU A O 1
ATOM 2220 N N . GLY A 1 303 ? 7.581 21.227 -35.243 1.00 86.56 303 GLY A N 1
ATOM 2221 C CA . GLY A 1 303 ? 7.740 22.677 -35.423 1.00 86.56 303 GLY A CA 1
ATOM 2222 C C . GLY A 1 303 ? 7.936 23.469 -34.117 1.00 86.56 303 GLY A C 1
ATOM 2223 O O . GLY A 1 303 ? 7.963 24.698 -34.135 1.00 86.56 303 GLY A O 1
ATOM 2224 N N . ARG A 1 304 ? 8.050 22.775 -32.977 1.00 77.50 304 ARG A N 1
ATOM 2225 C CA . ARG A 1 304 ? 8.334 23.289 -31.633 1.00 77.50 304 ARG A CA 1
ATOM 2226 C C . ARG A 1 304 ? 9.173 22.239 -30.908 1.00 77.50 304 ARG A C 1
ATOM 2228 O O . ARG A 1 304 ? 8.728 21.107 -30.741 1.00 77.50 304 ARG A O 1
ATOM 2235 N N . GLY A 1 305 ? 10.379 22.607 -30.490 1.00 68.50 305 GLY A N 1
ATOM 2236 C CA . GLY A 1 305 ? 11.277 21.745 -29.725 1.00 68.50 305 GLY A CA 1
ATOM 2237 C C . GLY A 1 305 ? 11.843 22.495 -28.527 1.00 68.50 305 GLY A C 1
ATOM 2238 O O . GLY A 1 305 ? 12.111 23.687 -28.627 1.00 68.50 305 GLY A O 1
ATOM 2239 N N . SER A 1 306 ? 11.995 21.800 -27.401 1.00 78.00 306 SER A N 1
ATOM 2240 C CA . SER A 1 306 ? 12.853 22.266 -26.310 1.00 78.00 306 SER A CA 1
ATOM 2241 C C . SER A 1 306 ? 14.314 22.065 -26.713 1.00 78.00 306 SER A C 1
ATOM 2243 O O . SER A 1 306 ? 14.636 21.043 -27.324 1.00 78.00 306 SER A O 1
ATOM 2245 N N . ASP A 1 307 ? 15.191 23.000 -26.352 1.00 81.50 307 ASP A N 1
ATOM 2246 C CA . ASP A 1 307 ? 16.643 22.838 -26.502 1.00 81.50 307 ASP A CA 1
ATOM 2247 C C . ASP A 1 307 ? 17.237 21.903 -25.437 1.00 81.50 307 ASP A C 1
ATOM 2249 O O . ASP A 1 307 ? 18.396 21.501 -25.541 1.00 81.50 307 ASP A O 1
ATOM 2253 N N . GLU A 1 308 ? 16.443 21.498 -24.441 1.00 86.44 308 GLU A N 1
ATOM 2254 C CA . GLU A 1 308 ? 16.891 20.581 -23.398 1.00 86.44 308 GLU A CA 1
ATOM 2255 C C . GLU A 1 308 ? 17.285 19.211 -23.983 1.00 86.44 308 GLU A C 1
ATOM 2257 O O . GLU A 1 308 ? 16.581 18.672 -24.852 1.00 86.44 308 GLU A O 1
ATOM 2262 N N . PRO A 1 309 ? 18.412 18.628 -23.533 1.00 88.44 309 PRO A N 1
ATOM 2263 C CA . PRO A 1 309 ? 18.801 17.283 -23.921 1.00 88.44 309 PRO A CA 1
ATOM 2264 C C . PRO A 1 309 ? 17.766 16.245 -23.480 1.00 88.44 309 PRO A C 1
ATOM 2266 O O . PRO A 1 309 ? 17.229 16.305 -22.375 1.00 88.44 309 PRO A O 1
ATOM 2269 N N . VAL A 1 310 ? 17.522 15.251 -24.330 1.00 91.12 310 VAL A N 1
ATOM 2270 C CA . VAL A 1 310 ? 16.714 14.082 -23.985 1.00 91.12 310 VAL A CA 1
ATOM 2271 C C . VAL A 1 310 ? 17.584 13.107 -23.198 1.00 91.12 310 VAL A C 1
ATOM 2273 O O . VAL A 1 310 ? 18.613 12.645 -23.693 1.00 91.12 310 VAL A O 1
ATOM 2276 N N . MET A 1 311 ? 17.163 12.796 -21.973 1.00 92.12 311 MET A N 1
ATOM 2277 C CA . MET A 1 311 ? 17.801 11.789 -21.127 1.00 92.12 311 MET A CA 1
ATOM 2278 C C . MET A 1 311 ? 17.283 10.396 -21.483 1.00 92.12 311 MET A C 1
ATOM 2280 O O . MET A 1 311 ? 16.073 10.169 -21.475 1.00 92.12 311 MET A O 1
ATOM 2284 N N . VAL A 1 312 ? 18.187 9.452 -21.729 1.00 92.25 312 VAL A N 1
ATOM 2285 C CA . VAL A 1 312 ? 17.855 8.046 -21.988 1.00 92.25 312 VAL A CA 1
ATOM 2286 C C . VAL A 1 312 ? 18.634 7.147 -21.036 1.00 92.25 312 VAL A C 1
ATOM 2288 O O . VAL A 1 312 ? 19.819 7.367 -20.800 1.00 92.25 312 VAL A O 1
ATOM 2291 N N . TYR A 1 313 ? 17.969 6.126 -20.500 1.00 91.50 313 TYR A N 1
ATOM 2292 C CA . TYR A 1 313 ? 18.566 5.111 -19.633 1.00 91.50 313 TYR A CA 1
ATOM 2293 C C . TYR A 1 313 ? 18.640 3.782 -20.394 1.00 91.50 313 TYR A C 1
ATOM 2295 O O . TYR A 1 313 ? 17.613 3.267 -20.830 1.00 91.50 313 TYR A O 1
ATOM 2303 N N . LEU A 1 314 ? 19.848 3.248 -20.574 1.00 91.94 314 LEU A N 1
ATOM 2304 C CA . LEU A 1 314 ? 20.131 2.041 -21.348 1.00 91.94 314 LEU A CA 1
ATOM 2305 C C . LEU A 1 314 ? 20.669 0.930 -20.433 1.00 91.94 314 LEU A C 1
ATOM 2307 O O . LEU A 1 314 ? 21.786 1.014 -19.919 1.00 91.94 314 LEU A O 1
ATOM 2311 N N . PHE A 1 315 ? 19.868 -0.117 -20.244 1.00 89.69 315 PHE A N 1
ATOM 2312 C CA . PHE A 1 315 ? 20.174 -1.256 -19.376 1.00 89.69 315 PHE A CA 1
ATOM 2313 C C . PHE A 1 315 ? 20.807 -2.409 -20.171 1.00 89.69 315 PHE A C 1
ATOM 2315 O O . PHE A 1 315 ? 20.554 -2.560 -21.366 1.00 89.69 315 PHE A O 1
ATOM 2322 N N . HIS A 1 316 ? 21.642 -3.217 -19.514 1.00 87.12 316 HIS A N 1
ATOM 2323 C CA . HIS A 1 316 ? 22.169 -4.463 -20.076 1.00 87.12 316 HIS A CA 1
ATOM 2324 C C . HIS A 1 316 ? 21.137 -5.587 -19.887 1.00 87.12 316 HIS A C 1
ATOM 2326 O O . HIS A 1 316 ? 20.645 -5.757 -18.771 1.00 87.12 316 HIS A O 1
ATOM 2332 N N . ASN A 1 317 ? 20.812 -6.316 -20.961 1.00 71.25 317 ASN A N 1
ATOM 2333 C CA . ASN A 1 317 ? 19.916 -7.482 -20.929 1.00 71.25 317 ASN A CA 1
ATOM 2334 C C . ASN A 1 317 ? 20.637 -8.751 -20.479 1.00 71.25 317 ASN A C 1
ATOM 2336 O O . ASN A 1 317 ? 21.804 -8.932 -20.893 1.00 71.25 317 ASN A O 1
#